Protein AF-A0A537KAE3-F1 (afdb_monomer)

Foldseek 3Di:
DLVVLQVQLVVVCVVPPPSNLVSSLVVVVVVLVPDDLVVLLVLLPPDPVQLVVLLVQLVVLVVVCVVVVDPDDDPVSVVVNVVSCCSNPSCVVCVVSCCVSSVDPQSHWDQQQQDDDPLLTDGHDPPDPDFDDQPAQAADEEEAADDQPVVRLVCQVPHQRSSLSVQSNVLRRNVVSNHPLVSYAAEYEYAHHRQLLFFQQVLVCVVNVGGRPHLVSVVSCVVSPHQYEYEPVRCVVVVHDCNRGDVDRYHYDPDDD

Secondary structure (DSSP, 8-state):
-HHHHHHHHHHHHHHSTT-HHHHHHHHHHHHHHTS-HHHHHHHHT--HHHHHHHHHHHHHHHHHHHHH--S---HHHHHHHHHHHIIIIIIHHHHHHHHHHHT-TTTS-B-SSS-S-GGG-B---SS------TTSPEEEEEEE--SS-TT-TTHHHH---HHHHHHHHHHHHHHHTT--GGGEEEEEEE-GGGGGGGB-HHHHHHHHSS--TTHHHHHHHHHHTPEEEEEHHHHHHHT--GGGB--SS-EEES---

Nearest PDB structures (foldseek):
  3mc3-assembly1_A  TM=6.529E-01  e=4.790E-03  Saccharolobus solfataricus
  3pnx-assembly2_E  TM=5.800E-01  e=2.693E-03  Syntrophomonas wolfei subsp. wolfei str. Goettingen G311
  4o46-assembly6_F  TM=3.827E-01  e=6.770E+00  Homo sapiens
  6gkf-assembly2_D  TM=3.447E-01  e=8.524E+00  Homo sapiens

Radius of gyration: 22.81 Å; Cα contacts (8 Å, |Δi|>4): 343; chains: 1; bounding box: 47×58×63 Å

pLDDT: mean 89.1, std 8.37, range [45.59, 98.44]

Sequence (257 aa):
MALRSYDLAMIKDKEKPGSFDQVFKQEYSTAYNQLSFRKKVAAAFFDTSAV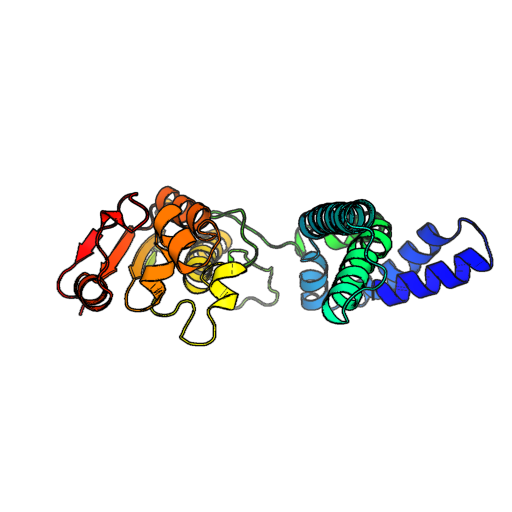TQSKKDYTEFTEKFKKDKPDSLTNEEAQSLLDKYIANSVYGKIQPLMSVYTSDPKYQMMFPAIKGYNWAGVAPVQNVTELADPNMKYKLLMELTGFAAKGQEKTAKNEINGGIGEVARKINLHVAAGVPQKNIDVVVIVHAGALFALLNNEKYKRKYGIDNPNTTMIKDLQKFGARIIVCGQAMTFLGLEMGDCLLINLRVISFMM

Mean predicted aligned error: 6.81 Å

Structure (mmCIF, N/CA/C/O backbone):
data_AF-A0A537KAE3-F1
#
_entry.id   AF-A0A537KAE3-F1
#
loop_
_atom_site.group_PDB
_atom_site.id
_atom_site.type_symbol
_atom_site.label_atom_id
_atom_site.label_alt_id
_atom_site.label_comp_id
_atom_site.label_asym_id
_atom_site.label_entity_id
_atom_site.label_seq_id
_atom_site.pdbx_PDB_ins_code
_atom_site.Cartn_x
_atom_site.Cartn_y
_atom_site.Cartn_z
_atom_site.occupancy
_atom_site.B_iso_or_equiv
_atom_site.auth_seq_id
_atom_site.auth_comp_id
_atom_site.auth_asym_id
_atom_site.auth_atom_id
_atom_site.pdbx_PDB_model_num
ATOM 1 N N . MET A 1 1 ? 18.609 -3.423 -11.410 1.00 85.75 1 MET A N 1
ATOM 2 C CA . MET A 1 1 ? 18.199 -3.805 -12.779 1.00 85.75 1 MET A CA 1
ATOM 3 C C . MET A 1 1 ? 17.800 -2.582 -13.574 1.00 85.75 1 MET A C 1
ATOM 5 O O . MET A 1 1 ? 18.575 -2.211 -14.430 1.00 85.75 1 MET A O 1
ATOM 9 N N . ALA A 1 2 ? 16.680 -1.933 -13.237 1.00 87.88 2 ALA A N 1
ATOM 10 C CA . ALA A 1 2 ? 16.175 -0.749 -13.935 1.00 87.88 2 ALA A CA 1
ATOM 11 C C . ALA A 1 2 ? 17.253 0.323 -14.184 1.00 87.88 2 ALA A C 1
ATOM 13 O O . ALA A 1 2 ? 17.479 0.692 -15.328 1.00 87.88 2 ALA A O 1
ATOM 14 N N . LEU A 1 3 ? 17.985 0.734 -13.140 1.00 89.25 3 LEU A N 1
ATOM 15 C CA . LEU A 1 3 ? 19.068 1.719 -13.267 1.00 89.25 3 LEU A CA 1
ATOM 16 C C . LEU A 1 3 ? 20.226 1.229 -14.150 1.00 89.25 3 LEU A C 1
ATOM 18 O O . LEU A 1 3 ? 20.654 1.942 -15.039 1.00 89.25 3 LEU A O 1
ATOM 22 N N . ARG A 1 4 ? 20.655 -0.031 -14.010 1.00 93.00 4 ARG A N 1
ATOM 23 C CA . ARG A 1 4 ? 21.691 -0.606 -14.885 1.00 93.00 4 ARG A CA 1
ATOM 24 C C . ARG A 1 4 ? 21.252 -0.627 -16.355 1.00 93.00 4 ARG A C 1
ATOM 26 O O . ARG A 1 4 ? 22.041 -0.288 -17.227 1.00 93.00 4 ARG A O 1
ATOM 33 N N . SER A 1 5 ? 20.012 -1.030 -16.633 1.00 94.38 5 SER A N 1
ATOM 34 C CA . SER A 1 5 ? 19.452 -1.017 -17.990 1.00 94.38 5 SER A CA 1
ATOM 35 C C . SER A 1 5 ? 19.340 0.411 -18.531 1.00 94.38 5 SER A C 1
ATOM 37 O O . SER A 1 5 ? 19.595 0.632 -19.710 1.00 94.38 5 SER A O 1
ATOM 39 N N . TYR A 1 6 ? 19.010 1.382 -17.671 1.00 94.50 6 TYR A N 1
ATOM 40 C CA . TYR A 1 6 ? 19.017 2.807 -18.003 1.00 94.50 6 TYR A CA 1
ATOM 41 C C . TYR A 1 6 ? 20.421 3.289 -18.373 1.00 94.50 6 TYR A C 1
ATOM 43 O O . TYR A 1 6 ? 20.586 3.885 -19.432 1.00 94.50 6 TYR A O 1
ATOM 51 N N . ASP A 1 7 ? 21.433 2.986 -17.560 1.00 94.12 7 ASP A N 1
ATOM 52 C CA . ASP A 1 7 ? 22.816 3.415 -17.791 1.00 94.12 7 ASP A CA 1
ATOM 53 C C . ASP A 1 7 ? 23.366 2.856 -19.106 1.00 94.12 7 ASP A C 1
ATOM 55 O O . ASP A 1 7 ? 23.924 3.598 -19.916 1.00 94.12 7 ASP A O 1
ATOM 59 N N . LEU A 1 8 ? 23.146 1.563 -19.366 1.00 96.44 8 LEU A N 1
ATOM 60 C CA . LEU A 1 8 ? 23.543 0.922 -20.623 1.00 96.44 8 LEU A CA 1
ATOM 61 C C . LEU A 1 8 ? 22.831 1.549 -21.828 1.00 96.44 8 LEU A C 1
ATOM 63 O O . LEU A 1 8 ? 23.470 1.830 -22.843 1.00 96.44 8 LEU A O 1
ATOM 67 N N . ALA A 1 9 ? 21.532 1.829 -21.702 1.00 96.81 9 ALA A N 1
ATOM 68 C CA . ALA A 1 9 ? 20.770 2.511 -22.739 1.00 96.81 9 ALA A CA 1
ATOM 69 C C . ALA A 1 9 ? 21.257 3.949 -22.967 1.00 96.81 9 ALA A C 1
ATOM 71 O O . ALA A 1 9 ? 21.365 4.365 -24.114 1.00 96.81 9 ALA A O 1
ATOM 72 N N . MET A 1 10 ? 21.615 4.693 -21.915 1.00 95.81 10 MET A N 1
ATOM 73 C CA . MET A 1 10 ? 22.184 6.042 -22.030 1.00 95.81 10 MET A CA 1
ATOM 74 C C . MET A 1 10 ? 23.556 6.037 -22.710 1.00 95.81 10 MET A C 1
ATOM 76 O O . MET A 1 10 ? 23.834 6.921 -23.517 1.00 95.81 10 MET A O 1
ATOM 80 N N . ILE A 1 11 ? 24.419 5.065 -22.395 1.00 96.81 11 ILE A N 1
ATOM 81 C CA . ILE A 1 11 ? 25.724 4.912 -23.056 1.00 96.81 11 ILE A CA 1
ATOM 82 C C . ILE A 1 11 ? 25.518 4.649 -24.550 1.00 96.81 11 ILE A C 1
ATOM 84 O O . ILE A 1 11 ? 26.119 5.328 -25.380 1.00 96.81 11 ILE A O 1
ATOM 88 N N . LYS A 1 12 ? 24.621 3.721 -24.901 1.00 97.19 12 LYS A N 1
ATOM 89 C CA . LYS A 1 12 ? 24.336 3.397 -26.304 1.00 97.19 12 LYS A CA 1
ATOM 90 C C . LYS A 1 12 ? 23.640 4.513 -27.065 1.00 97.19 12 LYS A C 1
ATOM 92 O O . LYS A 1 12 ? 23.960 4.719 -28.229 1.00 97.19 12 LYS A O 1
ATOM 97 N N . ASP A 1 13 ? 22.776 5.283 -26.419 1.00 96.81 13 ASP A N 1
ATOM 98 C CA . ASP A 1 13 ? 22.119 6.428 -27.052 1.00 96.81 13 ASP A CA 1
ATOM 99 C C . ASP A 1 13 ? 23.113 7.540 -27.429 1.00 96.81 13 ASP A C 1
ATOM 101 O O . ASP A 1 13 ? 22.928 8.208 -28.443 1.00 96.81 13 ASP A O 1
ATOM 105 N N . LYS A 1 14 ? 24.223 7.689 -26.685 1.00 96.31 14 LYS A N 1
ATOM 106 C CA . LYS A 1 14 ? 25.327 8.595 -27.062 1.00 96.31 14 LYS A CA 1
ATOM 107 C C . LYS A 1 14 ? 26.085 8.123 -28.303 1.00 96.31 14 LYS A C 1
ATOM 109 O O . LYS A 1 14 ? 26.513 8.950 -29.099 1.00 96.31 14 LYS A O 1
ATOM 114 N N . GLU A 1 15 ? 26.271 6.812 -28.454 1.00 96.50 15 GLU A N 1
ATOM 115 C CA . GLU A 1 15 ? 26.939 6.215 -29.621 1.00 96.50 15 GLU A CA 1
ATOM 116 C C . GLU A 1 15 ? 26.022 6.200 -30.855 1.00 96.50 15 GLU A C 1
ATOM 118 O O . GLU A 1 15 ? 26.475 6.394 -31.982 1.00 96.50 15 GLU A O 1
ATOM 123 N N . LYS A 1 16 ? 24.724 5.964 -30.641 1.00 96.88 16 LYS A N 1
ATOM 124 C CA . LYS A 1 16 ? 23.691 5.879 -31.672 1.00 96.88 16 LYS A CA 1
ATOM 125 C C . LYS A 1 16 ? 22.422 6.597 -31.188 1.00 96.88 16 LYS A C 1
ATOM 127 O O . LYS A 1 16 ? 21.598 5.962 -30.518 1.00 96.88 16 LYS A O 1
ATOM 132 N N . PRO A 1 17 ? 22.239 7.881 -31.544 1.00 96.88 17 PRO A N 1
ATOM 133 C CA . PRO A 1 17 ? 21.082 8.665 -31.119 1.00 96.88 17 PRO A CA 1
ATOM 134 C C . PRO A 1 17 ? 19.746 8.006 -31.480 1.00 96.88 17 PRO A C 1
ATOM 136 O O . PRO A 1 17 ? 19.556 7.543 -32.606 1.00 96.88 17 PRO A O 1
ATOM 139 N N . GLY A 1 18 ? 18.819 7.964 -30.520 1.00 96.12 18 GLY A N 1
ATOM 140 C CA . GLY A 1 18 ? 17.490 7.361 -30.673 1.00 96.12 18 GLY A CA 1
ATOM 141 C C . GLY A 1 18 ? 17.438 5.860 -30.369 1.00 96.12 18 GLY A C 1
ATOM 142 O O . GLY A 1 18 ? 16.392 5.238 -30.552 1.00 96.12 18 GLY A O 1
ATOM 143 N N . SER A 1 19 ? 18.537 5.259 -29.904 1.00 97.19 19 SER A N 1
ATOM 144 C CA . SER A 1 19 ? 18.595 3.828 -29.571 1.00 97.19 19 SER A CA 1
ATOM 145 C C . SER A 1 19 ? 18.153 3.501 -28.142 1.00 97.19 19 SER A C 1
ATOM 147 O O . SER A 1 19 ? 17.936 2.324 -27.839 1.00 97.19 19 SER A O 1
ATOM 149 N N . PHE A 1 20 ? 17.971 4.512 -27.279 1.00 96.88 20 PHE A N 1
ATOM 150 C CA . PHE A 1 20 ? 17.673 4.328 -25.855 1.00 96.88 20 PHE A CA 1
ATOM 151 C C . PHE A 1 20 ? 16.546 3.319 -25.581 1.00 96.88 20 PHE A C 1
ATOM 153 O O . PHE A 1 20 ? 16.763 2.347 -24.862 1.00 96.88 20 PHE A O 1
ATOM 160 N N . ASP A 1 21 ? 15.351 3.519 -26.147 1.00 96.56 21 ASP A N 1
ATOM 161 C CA . ASP A 1 21 ? 14.170 2.701 -25.828 1.00 96.56 21 ASP A CA 1
ATOM 162 C C . ASP A 1 21 ? 14.367 1.228 -26.199 1.00 96.56 21 ASP A C 1
ATOM 164 O O . ASP A 1 21 ? 13.988 0.331 -25.441 1.00 96.56 21 ASP A O 1
ATOM 168 N N . GLN A 1 22 ? 14.966 0.977 -27.366 1.00 96.75 22 GLN A N 1
ATOM 169 C CA . GLN A 1 22 ? 15.246 -0.371 -27.853 1.00 96.75 22 GLN A CA 1
ATOM 170 C C . GLN A 1 22 ? 16.249 -1.075 -26.935 1.00 96.75 22 GLN A C 1
ATOM 172 O O . GLN A 1 22 ? 15.985 -2.190 -26.479 1.00 96.75 22 GLN A O 1
ATOM 177 N N . VAL A 1 23 ? 17.372 -0.413 -26.638 1.00 97.31 23 VAL A N 1
ATOM 178 C CA . VAL A 1 23 ? 18.431 -0.967 -25.784 1.00 97.31 23 VAL A CA 1
ATOM 179 C C . VAL A 1 23 ? 17.905 -1.189 -24.371 1.00 97.31 23 VAL A C 1
ATOM 181 O O . VAL A 1 23 ? 18.071 -2.273 -23.819 1.00 97.31 23 VAL A O 1
ATOM 184 N N . PHE A 1 24 ? 17.189 -0.214 -23.806 1.00 96.75 24 PHE A N 1
ATOM 185 C CA . PHE A 1 24 ? 16.605 -0.337 -22.476 1.00 96.75 24 PHE A CA 1
ATOM 186 C C . PHE A 1 24 ? 15.675 -1.548 -22.384 1.00 96.75 24 PHE A C 1
ATOM 188 O O . PHE A 1 24 ? 15.821 -2.361 -21.471 1.00 96.75 24 PHE A O 1
ATOM 195 N N . LYS A 1 25 ? 14.734 -1.697 -23.330 1.00 95.81 25 LYS A N 1
ATOM 196 C CA . LYS A 1 25 ? 13.794 -2.829 -23.343 1.00 95.81 25 LYS A CA 1
ATOM 197 C C . LYS A 1 25 ? 14.528 -4.163 -23.433 1.00 95.81 25 LYS A C 1
ATOM 199 O O . LYS A 1 25 ? 14.166 -5.084 -22.706 1.00 95.81 25 LYS A O 1
ATOM 204 N N . GLN A 1 26 ? 15.550 -4.266 -24.280 1.00 95.94 26 GLN A N 1
ATOM 205 C CA . GLN A 1 26 ? 16.345 -5.485 -24.436 1.00 95.94 26 GLN A CA 1
ATOM 206 C C . GLN A 1 26 ? 17.100 -5.848 -23.147 1.00 95.94 26 GLN A C 1
ATOM 208 O O . GLN A 1 26 ? 16.980 -6.974 -22.653 1.00 95.94 26 GLN A O 1
ATOM 213 N N . GLU A 1 27 ? 17.832 -4.892 -22.576 1.00 96.56 27 GLU A N 1
ATOM 214 C CA . GLU A 1 27 ? 18.614 -5.087 -21.350 1.00 96.56 27 GLU A CA 1
ATOM 215 C C . GLU A 1 27 ? 17.712 -5.401 -20.153 1.00 96.56 27 GLU A C 1
ATOM 217 O O . GLU A 1 27 ? 17.971 -6.328 -19.380 1.00 96.56 27 GLU A O 1
ATOM 222 N N . TYR A 1 28 ? 16.620 -4.647 -20.002 1.00 94.94 28 TYR A N 1
ATOM 223 C CA . TYR A 1 28 ? 15.666 -4.848 -18.917 1.00 94.94 28 TYR A CA 1
ATOM 224 C C . TYR A 1 28 ? 14.971 -6.203 -19.031 1.00 94.94 28 TYR A C 1
ATOM 226 O O . TYR A 1 28 ? 14.919 -6.930 -18.045 1.00 94.94 28 TYR A O 1
ATOM 234 N N . SER A 1 29 ? 14.493 -6.580 -20.222 1.00 94.88 29 SER A N 1
ATOM 235 C CA . SER A 1 29 ? 13.846 -7.878 -20.462 1.00 94.88 29 SER A CA 1
ATOM 236 C C . SER A 1 29 ? 14.764 -9.045 -20.115 1.00 94.88 29 SER A C 1
ATOM 238 O O . SER A 1 29 ? 14.380 -9.954 -19.377 1.00 94.88 29 SER A O 1
ATOM 240 N N . THR A 1 30 ? 16.014 -8.982 -20.582 1.00 95.50 30 THR A N 1
ATOM 241 C CA . THR A 1 30 ? 17.030 -10.009 -20.319 1.00 95.50 30 THR A CA 1
ATOM 242 C C . THR A 1 30 ? 17.238 -10.192 -18.819 1.00 95.50 30 THR A C 1
ATOM 244 O O . THR A 1 30 ? 17.159 -11.308 -18.304 1.00 95.50 30 THR A O 1
ATOM 247 N N . ALA A 1 31 ? 17.427 -9.091 -18.091 1.00 94.69 31 ALA A N 1
ATOM 248 C CA . ALA A 1 31 ? 17.620 -9.132 -16.649 1.00 94.69 31 ALA A CA 1
ATOM 249 C C . ALA A 1 31 ? 16.341 -9.529 -15.883 1.00 94.69 31 ALA A C 1
ATOM 251 O O . ALA A 1 31 ? 16.423 -10.249 -14.886 1.00 94.69 31 ALA A O 1
ATOM 252 N N . TYR A 1 32 ? 15.161 -9.095 -16.337 1.00 94.19 32 TYR A N 1
ATOM 253 C CA . TYR A 1 32 ? 13.864 -9.419 -15.734 1.00 94.19 32 TYR A CA 1
ATOM 254 C C . TYR A 1 32 ? 13.560 -10.915 -15.835 1.00 94.19 32 TYR A C 1
ATOM 256 O O . TYR A 1 32 ? 13.105 -11.532 -14.871 1.00 94.19 32 TYR A O 1
ATOM 264 N N . ASN A 1 33 ? 13.864 -11.535 -16.974 1.00 94.31 33 ASN A N 1
ATOM 265 C CA . ASN A 1 33 ? 13.6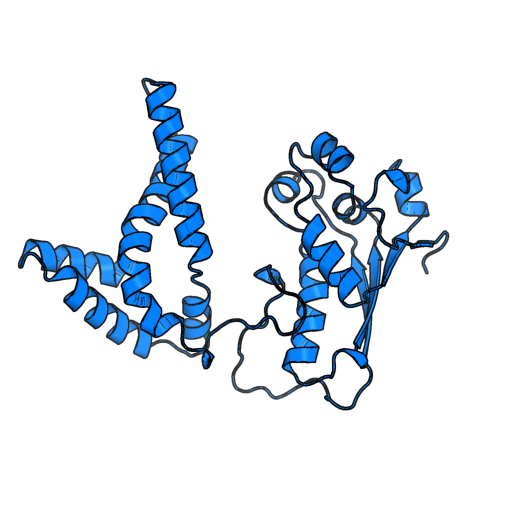03 -12.956 -17.196 1.00 94.31 33 ASN A CA 1
ATOM 266 C C . ASN A 1 33 ? 14.450 -13.876 -16.309 1.00 94.31 33 ASN A C 1
ATOM 268 O O . ASN A 1 33 ? 14.001 -14.970 -15.978 1.00 94.31 33 ASN A O 1
ATOM 272 N N . GLN A 1 34 ? 15.608 -13.404 -15.845 1.00 95.81 34 GLN A N 1
ATOM 273 C CA . GLN A 1 34 ? 16.470 -14.115 -14.895 1.00 95.81 34 GLN A CA 1
ATOM 274 C C . GLN A 1 34 ? 16.014 -13.978 -13.430 1.00 95.81 34 GLN A C 1
ATOM 276 O O . GLN A 1 34 ? 16.597 -14.587 -12.530 1.00 95.81 34 GLN A O 1
ATOM 281 N N . LEU A 1 35 ? 14.989 -13.167 -13.147 1.00 94.56 35 LEU A N 1
ATOM 282 C CA . LEU A 1 35 ? 14.488 -12.996 -11.788 1.00 94.56 35 LEU A CA 1
ATOM 283 C C . LEU A 1 35 ? 13.733 -14.228 -11.298 1.00 94.56 35 LEU A C 1
ATOM 285 O O . LEU A 1 35 ? 12.872 -14.779 -11.985 1.00 94.56 35 LEU A O 1
ATOM 289 N N . SER A 1 36 ? 13.965 -14.567 -10.029 1.00 95.25 36 SER A N 1
ATOM 290 C CA . SER A 1 36 ? 13.074 -15.461 -9.295 1.00 95.25 36 SER A CA 1
ATOM 291 C C . SER A 1 36 ? 11.673 -14.856 -9.176 1.00 95.25 36 SER A C 1
ATOM 293 O O . SER A 1 36 ? 11.500 -13.636 -9.224 1.00 95.25 36 SER A O 1
ATOM 295 N N . PHE A 1 37 ? 10.668 -15.701 -8.942 1.00 94.62 37 PHE A N 1
ATOM 296 C CA . PHE A 1 37 ? 9.281 -15.266 -8.769 1.00 94.62 37 PHE A CA 1
ATOM 297 C C . PHE A 1 37 ? 9.136 -14.135 -7.744 1.00 94.62 37 PHE A C 1
ATOM 299 O O . PHE A 1 37 ? 8.566 -13.095 -8.057 1.00 94.62 37 PHE A O 1
ATOM 306 N N . ARG A 1 38 ? 9.735 -14.279 -6.552 1.00 92.56 38 ARG A N 1
ATOM 307 C CA . ARG A 1 38 ? 9.692 -13.247 -5.502 1.00 92.56 38 ARG A CA 1
ATOM 308 C C . ARG A 1 38 ? 10.289 -11.916 -5.966 1.00 92.56 38 ARG A C 1
ATOM 310 O O . ARG A 1 38 ? 9.779 -10.861 -5.604 1.00 92.56 38 ARG A O 1
ATOM 317 N N . LYS A 1 39 ? 11.357 -11.951 -6.769 1.00 92.69 39 LYS A N 1
ATOM 318 C CA . LYS A 1 39 ? 11.959 -10.733 -7.328 1.00 92.69 39 LYS A CA 1
ATOM 319 C C . LYS A 1 39 ? 11.078 -10.109 -8.417 1.00 92.69 39 LYS A C 1
ATOM 321 O O . LYS A 1 39 ? 11.039 -8.888 -8.501 1.00 92.69 39 LYS A O 1
ATOM 326 N N . LYS A 1 40 ? 10.343 -10.911 -9.198 1.00 93.31 40 LYS A N 1
ATOM 327 C CA . LYS A 1 40 ? 9.333 -10.412 -10.151 1.00 93.31 40 LYS A CA 1
ATOM 328 C C . LYS A 1 40 ? 8.148 -9.758 -9.439 1.00 93.31 40 LYS A C 1
ATOM 330 O O . LYS A 1 40 ? 7.765 -8.661 -9.822 1.00 93.31 40 LYS A O 1
ATOM 335 N N . VAL A 1 41 ? 7.655 -10.358 -8.350 1.00 92.06 41 VAL A N 1
ATOM 336 C CA . VAL A 1 41 ? 6.637 -9.746 -7.471 1.00 92.06 41 VAL A CA 1
ATOM 337 C C . VAL A 1 41 ? 7.133 -8.413 -6.901 1.00 92.06 41 VAL A C 1
ATOM 339 O O . VAL A 1 41 ? 6.439 -7.409 -6.988 1.00 92.06 41 VAL A O 1
ATOM 342 N N . ALA A 1 42 ? 8.368 -8.357 -6.391 1.00 88.81 42 ALA A N 1
ATOM 343 C CA . ALA A 1 42 ? 8.939 -7.104 -5.890 1.00 88.81 42 ALA A CA 1
ATOM 344 C C . ALA A 1 42 ? 9.082 -6.030 -6.988 1.00 88.81 42 ALA A C 1
ATOM 346 O O . ALA A 1 42 ? 8.857 -4.854 -6.725 1.00 88.81 42 ALA A O 1
ATOM 347 N N . ALA A 1 43 ? 9.428 -6.418 -8.220 1.00 88.00 43 ALA A N 1
ATOM 348 C CA . ALA A 1 43 ? 9.477 -5.495 -9.355 1.00 88.00 43 ALA A CA 1
ATOM 349 C C . ALA A 1 43 ? 8.080 -4.987 -9.762 1.00 88.00 43 ALA A C 1
ATOM 351 O O . ALA A 1 43 ? 7.945 -3.844 -10.189 1.00 88.00 43 ALA A O 1
ATOM 352 N N . ALA A 1 44 ? 7.045 -5.814 -9.596 1.00 88.00 44 ALA A N 1
ATOM 353 C CA . ALA A 1 44 ? 5.652 -5.469 -9.868 1.00 88.00 44 ALA A CA 1
ATOM 354 C C . ALA A 1 44 ? 5.057 -4.465 -8.860 1.00 88.00 44 ALA A C 1
ATOM 356 O O . ALA A 1 44 ? 4.065 -3.816 -9.175 1.00 88.00 44 ALA A O 1
ATOM 357 N N . PHE A 1 45 ? 5.681 -4.275 -7.689 1.00 79.31 45 PHE A N 1
ATOM 358 C CA . PHE A 1 45 ? 5.274 -3.246 -6.716 1.00 79.31 45 PHE A CA 1
ATOM 359 C C . PHE A 1 45 ? 5.588 -1.818 -7.176 1.00 79.31 45 PHE A C 1
ATOM 361 O O . PHE A 1 45 ? 5.199 -0.860 -6.509 1.00 79.31 45 PHE A O 1
ATOM 368 N N . PHE A 1 46 ? 6.314 -1.655 -8.284 1.00 71.00 46 PHE A N 1
ATOM 369 C CA . PHE A 1 46 ? 6.592 -0.348 -8.854 1.00 71.00 46 PHE A CA 1
ATOM 370 C C . PHE A 1 46 ? 5.308 0.264 -9.436 1.00 71.00 46 PHE A C 1
ATOM 372 O O . PHE A 1 46 ? 4.939 0.008 -10.582 1.00 71.00 46 PHE A O 1
ATOM 379 N N . ASP A 1 47 ? 4.613 1.048 -8.614 1.00 65.44 47 ASP A N 1
ATOM 380 C CA . ASP A 1 47 ? 3.326 1.651 -8.948 1.00 65.44 47 ASP A CA 1
ATOM 381 C C . ASP A 1 47 ? 3.491 2.939 -9.776 1.00 65.44 47 ASP A C 1
ATOM 383 O O . ASP A 1 47 ? 4.247 3.855 -9.439 1.00 65.44 47 ASP A O 1
ATOM 387 N N . THR A 1 48 ? 2.710 3.036 -10.849 1.00 64.31 48 THR A N 1
ATOM 388 C CA . THR A 1 48 ? 2.437 4.264 -11.611 1.00 64.31 48 THR A CA 1
ATOM 389 C C . THR A 1 48 ? 2.054 5.470 -10.752 1.00 64.31 48 THR A C 1
ATOM 391 O O . THR A 1 48 ? 2.394 6.604 -11.109 1.00 64.31 48 THR A O 1
ATOM 394 N N . SER A 1 49 ? 1.370 5.262 -9.623 1.00 67.81 49 SER A N 1
ATOM 395 C CA . SER A 1 49 ? 0.978 6.339 -8.710 1.00 67.81 49 SER A CA 1
ATOM 396 C C . SER A 1 49 ? 2.198 7.019 -8.079 1.00 67.81 49 SER A C 1
ATOM 398 O O . SER A 1 49 ? 2.235 8.245 -8.005 1.00 67.81 49 SER A O 1
ATOM 400 N N . ALA A 1 50 ? 3.246 6.258 -7.742 1.00 68.25 50 ALA A N 1
ATOM 401 C CA . ALA A 1 50 ? 4.482 6.791 -7.175 1.00 68.25 50 ALA A CA 1
ATOM 402 C C . ALA A 1 50 ? 5.233 7.666 -8.186 1.00 68.25 50 ALA A C 1
ATOM 404 O O . ALA A 1 50 ? 5.743 8.725 -7.825 1.00 68.25 50 ALA A O 1
ATOM 405 N N . VAL A 1 51 ? 5.253 7.275 -9.465 1.00 72.62 51 VAL A N 1
ATOM 406 C CA . VAL A 1 51 ? 5.847 8.089 -10.542 1.00 72.62 51 VAL A CA 1
ATOM 407 C C . VAL A 1 51 ? 5.030 9.361 -10.780 1.00 72.62 51 VAL A C 1
ATOM 409 O O . VAL A 1 51 ? 5.596 10.445 -10.913 1.00 72.62 51 VAL A O 1
ATOM 412 N N . THR A 1 52 ? 3.699 9.251 -10.771 1.00 77.88 52 THR A N 1
ATOM 413 C CA . THR A 1 52 ? 2.792 10.400 -10.933 1.00 77.88 52 THR A CA 1
ATOM 414 C C . THR A 1 52 ? 2.954 11.404 -9.791 1.00 77.88 52 THR A C 1
ATOM 416 O O . THR A 1 52 ? 3.091 12.603 -10.038 1.00 77.88 52 THR A O 1
ATOM 419 N N . GLN A 1 53 ? 3.006 10.919 -8.548 1.00 78.69 53 GLN A N 1
ATOM 420 C CA . GLN A 1 53 ? 3.240 11.749 -7.371 1.00 78.69 53 GLN A CA 1
ATOM 421 C C . GLN A 1 53 ? 4.6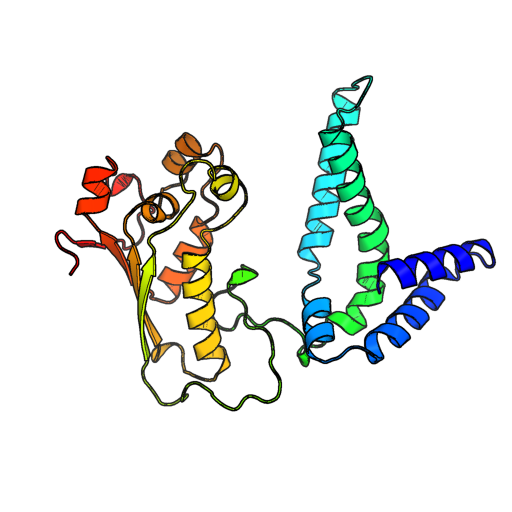40 12.367 -7.399 1.00 78.69 53 GLN A C 1
ATOM 423 O O . GLN A 1 53 ? 4.770 13.565 -7.194 1.00 78.69 53 GLN A O 1
ATOM 428 N N . SER A 1 54 ? 5.671 11.602 -7.766 1.00 79.56 54 SER A N 1
ATOM 429 C CA . SER A 1 54 ? 7.043 12.117 -7.880 1.00 79.56 54 SER A CA 1
ATOM 430 C C . SER A 1 54 ? 7.165 13.237 -8.911 1.00 79.56 54 SER A C 1
ATOM 432 O O . SER A 1 54 ? 7.897 14.202 -8.697 1.00 79.56 54 SER A O 1
ATOM 434 N N . LYS A 1 55 ? 6.431 13.141 -10.026 1.00 83.12 55 LYS A N 1
ATOM 435 C CA . LYS A 1 55 ? 6.359 14.210 -11.027 1.00 83.12 55 LYS A CA 1
ATOM 436 C C . LYS A 1 55 ? 5.730 15.474 -10.443 1.00 83.12 55 LYS A C 1
ATOM 438 O O . LYS A 1 55 ? 6.285 16.555 -10.621 1.00 83.12 55 LYS A O 1
ATOM 443 N N . LYS A 1 56 ? 4.615 15.334 -9.721 1.00 86.88 56 LYS A N 1
ATOM 444 C CA . LYS A 1 56 ? 3.963 16.447 -9.019 1.00 86.88 56 LYS A CA 1
ATOM 445 C C . LYS A 1 56 ? 4.900 17.078 -7.983 1.00 86.88 56 LYS A C 1
ATOM 447 O O . LYS A 1 56 ? 5.119 18.283 -8.033 1.00 86.88 56 LYS A O 1
ATOM 452 N N . ASP A 1 57 ? 5.512 16.267 -7.125 1.00 85.75 57 ASP A N 1
ATOM 453 C CA . ASP A 1 57 ? 6.430 16.717 -6.073 1.00 85.75 57 ASP A CA 1
ATOM 454 C C . ASP A 1 57 ? 7.655 17.432 -6.652 1.00 85.75 57 ASP A C 1
ATOM 456 O O . ASP A 1 57 ? 8.122 18.426 -6.095 1.00 85.75 57 ASP A O 1
ATOM 460 N N . TYR A 1 58 ? 8.189 16.938 -7.774 1.00 89.25 58 TYR A N 1
ATOM 461 C CA . TYR A 1 58 ? 9.283 17.591 -8.488 1.00 89.25 58 TYR A CA 1
ATOM 462 C C . TYR A 1 58 ? 8.852 18.952 -9.045 1.00 89.25 58 TYR A C 1
ATOM 464 O O . TYR A 1 58 ? 9.562 19.941 -8.850 1.00 89.25 58 TYR A O 1
ATOM 472 N N . THR A 1 59 ? 7.683 19.034 -9.690 1.00 88.88 59 THR A N 1
ATOM 473 C CA . THR A 1 59 ? 7.135 20.302 -10.191 1.00 88.88 59 THR A CA 1
ATOM 474 C C . THR A 1 59 ? 6.945 21.305 -9.055 1.00 88.88 59 THR A C 1
ATOM 476 O O . THR A 1 59 ? 7.544 22.376 -9.110 1.00 88.88 59 THR A O 1
ATOM 479 N N . GLU A 1 60 ? 6.225 20.938 -7.994 1.00 89.88 60 GLU A N 1
ATOM 480 C CA . GLU A 1 60 ? 5.970 21.814 -6.841 1.00 89.88 60 GLU A CA 1
ATOM 481 C C . GLU A 1 60 ? 7.269 22.286 -6.178 1.00 89.88 60 GLU A C 1
ATOM 483 O O . GLU A 1 60 ? 7.425 23.469 -5.864 1.00 89.88 60 GLU A O 1
ATOM 488 N N . PHE A 1 61 ? 8.239 21.381 -6.013 1.00 87.44 61 PHE A N 1
ATOM 489 C CA . PHE A 1 61 ? 9.547 21.735 -5.477 1.00 87.44 61 PHE A CA 1
ATOM 490 C C . PHE A 1 61 ? 10.249 22.754 -6.382 1.00 87.44 61 PHE A C 1
ATOM 492 O O . PHE A 1 61 ? 10.637 23.822 -5.920 1.00 87.44 61 PHE A O 1
ATOM 499 N N . THR A 1 62 ? 10.379 22.482 -7.682 1.00 86.44 62 THR A N 1
ATOM 500 C CA . THR A 1 62 ? 11.073 23.407 -8.597 1.00 86.44 62 THR A CA 1
ATOM 501 C C . THR A 1 62 ? 10.374 24.762 -8.730 1.00 86.44 62 THR A C 1
ATOM 503 O O . THR A 1 62 ? 11.052 25.782 -8.846 1.00 86.44 62 THR A O 1
ATOM 506 N N . GLU A 1 63 ? 9.042 24.811 -8.678 1.00 90.25 63 GLU A N 1
ATOM 507 C CA . GLU A 1 63 ? 8.270 26.059 -8.702 1.00 90.25 63 GLU A CA 1
ATOM 508 C C . GLU A 1 63 ? 8.490 26.898 -7.444 1.00 90.25 63 GLU A C 1
ATOM 510 O O . GLU A 1 63 ? 8.709 28.107 -7.557 1.00 90.25 63 GLU A O 1
ATOM 515 N N . LYS A 1 64 ? 8.519 26.266 -6.263 1.00 86.94 64 LYS A N 1
ATOM 516 C CA . LYS A 1 64 ? 8.854 26.939 -5.001 1.00 86.94 64 LYS A CA 1
ATOM 517 C C . LYS A 1 64 ? 10.208 27.646 -5.101 1.00 86.94 64 LYS A C 1
ATOM 519 O O . LYS A 1 64 ? 10.293 28.842 -4.848 1.00 86.94 64 LYS A O 1
ATOM 524 N N . PHE A 1 65 ? 11.250 26.945 -5.543 1.00 83.38 65 PHE A N 1
ATOM 525 C CA . PHE A 1 65 ? 12.599 27.519 -5.629 1.00 83.38 65 PHE A CA 1
ATOM 526 C C . PHE A 1 65 ? 12.741 28.578 -6.731 1.00 83.38 65 PHE A C 1
ATOM 528 O O . PHE A 1 65 ? 13.467 29.553 -6.555 1.00 83.38 65 PHE A O 1
ATOM 535 N N . LYS A 1 66 ? 11.997 28.458 -7.840 1.00 84.50 66 LYS A N 1
ATOM 536 C CA . LYS A 1 66 ? 11.911 29.530 -8.849 1.00 84.50 66 LYS A CA 1
ATOM 537 C C . LYS A 1 66 ? 11.257 30.798 -8.297 1.00 84.50 66 LYS A C 1
ATOM 539 O O . LYS A 1 66 ? 11.654 31.897 -8.683 1.00 84.50 66 LYS A O 1
ATOM 544 N N . LYS A 1 67 ? 10.248 30.648 -7.435 1.00 87.06 67 LYS A N 1
ATOM 545 C CA . LYS A 1 67 ? 9.524 31.760 -6.809 1.00 87.06 67 LYS A CA 1
ATOM 546 C C . LYS A 1 67 ? 10.349 32.430 -5.714 1.00 87.06 67 LYS A C 1
ATOM 548 O O . LYS A 1 67 ? 10.479 33.651 -5.725 1.00 87.06 67 LYS A O 1
ATOM 553 N N . ASP A 1 68 ? 10.897 31.632 -4.805 1.00 86.38 68 ASP A N 1
ATOM 554 C CA . ASP A 1 68 ? 11.603 32.114 -3.616 1.00 86.38 68 ASP A CA 1
ATOM 555 C C . ASP A 1 68 ? 13.011 32.636 -3.957 1.00 86.38 68 ASP A C 1
ATOM 557 O O . ASP A 1 68 ? 13.573 33.411 -3.190 1.00 86.38 68 ASP A O 1
ATOM 561 N N . LYS A 1 69 ? 13.559 32.240 -5.121 1.00 80.00 69 LYS A N 1
ATOM 562 C CA . LYS A 1 69 ? 14.890 32.617 -5.632 1.00 80.00 69 LYS A CA 1
ATOM 563 C C . LYS A 1 69 ? 16.001 32.564 -4.570 1.00 80.00 69 LYS A C 1
ATOM 565 O O . LYS A 1 69 ? 16.724 33.546 -4.411 1.00 80.00 69 LYS A O 1
ATOM 570 N N . PRO A 1 70 ? 16.155 31.464 -3.820 1.00 79.19 70 PRO A N 1
ATOM 571 C CA . PRO A 1 70 ? 17.238 31.390 -2.857 1.00 79.19 70 PRO A CA 1
ATOM 572 C C . PRO A 1 70 ? 18.578 31.228 -3.582 1.00 79.19 70 PRO A C 1
ATOM 574 O O . PRO A 1 70 ? 18.682 30.498 -4.569 1.00 79.19 70 PRO A O 1
ATOM 577 N N . ASP A 1 71 ? 19.616 31.866 -3.046 1.00 81.50 71 ASP A N 1
ATOM 578 C CA . ASP A 1 71 ? 20.977 31.800 -3.593 1.00 81.50 71 ASP A CA 1
ATOM 579 C C . ASP A 1 71 ? 21.670 30.449 -3.325 1.00 81.50 71 ASP A C 1
ATOM 581 O O . ASP A 1 71 ? 22.737 30.168 -3.868 1.00 81.50 71 ASP A O 1
ATOM 585 N N . SER A 1 72 ? 21.086 29.594 -2.476 1.00 84.75 72 SER A N 1
ATOM 586 C CA . SER A 1 72 ? 21.609 28.258 -2.172 1.00 84.75 72 SER A CA 1
ATOM 587 C C . SER A 1 72 ? 20.517 27.298 -1.688 1.00 84.75 72 SER A C 1
ATOM 589 O O . SER A 1 72 ? 19.449 27.719 -1.245 1.00 84.75 72 SER A O 1
ATOM 591 N N . LEU A 1 73 ? 20.802 25.995 -1.784 1.00 87.50 73 LEU A N 1
ATOM 592 C CA . LEU A 1 73 ? 20.014 24.926 -1.168 1.00 87.50 73 LEU A CA 1
ATOM 593 C C . LEU A 1 73 ? 20.736 24.428 0.081 1.00 87.50 73 LEU A C 1
ATOM 595 O O . LEU A 1 73 ? 21.959 24.269 0.070 1.00 87.50 73 LEU A O 1
ATOM 599 N N . THR A 1 74 ? 19.985 24.101 1.129 1.00 90.38 74 THR A N 1
ATOM 600 C CA . THR A 1 74 ? 20.516 23.280 2.224 1.00 90.38 74 THR A CA 1
ATOM 601 C C . THR A 1 74 ? 20.835 21.865 1.728 1.00 90.38 74 THR A C 1
ATOM 603 O O . THR A 1 74 ? 20.324 21.415 0.701 1.00 90.38 74 THR A O 1
ATOM 606 N N . ASN A 1 75 ? 21.646 21.115 2.481 1.00 88.69 75 ASN A N 1
ATOM 607 C CA . ASN A 1 75 ? 21.947 19.719 2.143 1.00 88.69 75 ASN A CA 1
ATOM 608 C C . ASN A 1 75 ? 20.680 18.850 2.058 1.00 88.69 75 ASN A C 1
ATOM 610 O O . ASN A 1 75 ? 20.558 18.029 1.151 1.00 88.69 75 ASN A O 1
ATOM 614 N N . GLU A 1 76 ? 19.721 19.055 2.966 1.00 88.06 76 GLU A N 1
ATOM 615 C CA . GLU A 1 76 ? 18.446 18.329 2.963 1.00 88.06 76 GLU A CA 1
ATOM 616 C C . GLU A 1 76 ? 17.612 18.657 1.717 1.00 88.06 76 GLU A C 1
ATOM 618 O O . GLU A 1 76 ? 17.036 17.764 1.091 1.00 88.06 76 GLU A O 1
ATOM 623 N N . GLU A 1 77 ? 17.581 19.927 1.309 1.00 88.00 77 GLU A N 1
ATOM 624 C CA . GLU A 1 77 ? 16.880 20.361 0.098 1.00 88.00 77 GLU A CA 1
ATOM 625 C C . GLU A 1 77 ? 17.558 19.850 -1.172 1.00 88.00 77 GLU A C 1
ATOM 627 O O . GLU A 1 77 ? 16.865 19.399 -2.083 1.00 88.00 77 GLU A O 1
ATOM 632 N N . ALA A 1 78 ? 18.890 19.862 -1.231 1.00 88.75 78 ALA A N 1
ATOM 633 C CA . ALA A 1 78 ? 19.649 19.326 -2.356 1.00 88.75 78 ALA A CA 1
ATOM 634 C C . ALA A 1 78 ? 19.431 17.814 -2.515 1.00 88.75 78 ALA A C 1
ATOM 636 O O . ALA A 1 78 ? 19.190 17.334 -3.625 1.00 88.75 78 ALA A O 1
ATOM 637 N N . GLN A 1 79 ? 19.444 17.066 -1.408 1.00 88.38 79 GLN A N 1
ATOM 638 C CA . GLN A 1 79 ? 19.145 15.636 -1.425 1.00 88.38 79 GLN A CA 1
ATOM 639 C C . GLN A 1 79 ? 17.698 15.378 -1.859 1.00 88.38 79 GLN A C 1
ATOM 641 O O . GLN A 1 79 ? 17.452 14.569 -2.752 1.00 88.38 79 GLN A O 1
ATOM 646 N N . SER A 1 80 ? 16.746 16.142 -1.316 1.00 85.81 80 SER A N 1
ATOM 647 C CA . SER A 1 80 ? 15.340 16.043 -1.709 1.00 85.81 80 SER A CA 1
ATOM 648 C C . SER A 1 80 ? 15.112 16.376 -3.189 1.00 85.81 80 SER A C 1
ATOM 650 O O . SER A 1 80 ? 14.292 15.733 -3.847 1.00 85.81 80 SER A O 1
ATOM 652 N N . LEU A 1 81 ? 15.835 17.361 -3.731 1.00 86.62 81 LEU A N 1
ATOM 653 C CA . LEU A 1 81 ? 15.805 17.700 -5.153 1.00 86.62 81 LEU A CA 1
ATOM 654 C C . LEU A 1 81 ? 16.329 16.546 -6.006 1.00 86.62 81 LEU A C 1
ATOM 656 O O . LEU A 1 81 ? 15.700 16.208 -7.008 1.00 86.62 81 LEU A O 1
ATOM 660 N N . LEU A 1 82 ? 17.458 15.947 -5.617 1.00 86.25 82 LEU A N 1
ATOM 661 C CA . LEU A 1 82 ? 18.058 14.830 -6.343 1.00 86.25 82 LEU A CA 1
ATOM 662 C C . LEU A 1 82 ? 17.108 13.629 -6.394 1.00 86.25 82 LEU A C 1
ATOM 664 O O . LEU A 1 82 ? 16.869 13.091 -7.476 1.00 86.25 82 LEU A O 1
ATOM 668 N N . ASP A 1 83 ? 16.511 13.261 -5.260 1.00 84.50 83 ASP A N 1
ATOM 669 C CA . ASP A 1 83 ? 15.562 12.146 -5.174 1.00 84.50 83 ASP A CA 1
ATOM 670 C C . ASP A 1 83 ? 14.348 12.376 -6.086 1.00 84.50 83 ASP A C 1
ATOM 672 O O . ASP A 1 83 ? 13.987 11.515 -6.897 1.00 84.50 83 ASP A O 1
ATOM 676 N N . LYS A 1 84 ? 13.756 13.578 -6.027 1.00 86.25 84 LYS A N 1
ATOM 677 C CA . LYS A 1 84 ? 12.625 13.968 -6.885 1.00 86.25 84 LYS A CA 1
ATOM 678 C C . LYS A 1 84 ? 13.012 14.022 -8.359 1.00 86.25 84 LYS A C 1
ATOM 680 O O . LYS A 1 84 ? 12.229 13.609 -9.212 1.00 86.25 84 LYS A O 1
ATOM 685 N N . TYR A 1 85 ? 14.212 14.507 -8.676 1.00 86.12 85 TYR A N 1
ATOM 686 C CA . TYR A 1 85 ? 14.712 14.558 -10.045 1.00 86.12 85 TYR A CA 1
ATOM 687 C C . TYR A 1 85 ? 14.887 13.158 -10.621 1.00 86.12 85 TYR A C 1
ATOM 689 O O . TYR A 1 85 ? 14.409 12.906 -11.725 1.00 86.12 85 TYR A O 1
ATOM 697 N N . ILE A 1 86 ? 15.527 12.240 -9.891 1.00 84.38 86 ILE A N 1
ATOM 698 C CA . ILE A 1 86 ? 15.680 10.843 -10.321 1.00 84.38 86 ILE A CA 1
ATOM 699 C C . ILE A 1 86 ? 14.298 10.227 -10.541 1.00 84.38 86 ILE A C 1
ATOM 701 O O . ILE A 1 86 ? 14.047 9.620 -11.585 1.00 84.38 86 ILE A O 1
ATOM 705 N N . ALA A 1 87 ? 13.373 10.432 -9.603 1.00 81.94 87 ALA A N 1
ATOM 706 C CA . ALA A 1 87 ? 12.043 9.859 -9.707 1.00 81.94 87 ALA A CA 1
ATOM 707 C C . ALA A 1 87 ? 11.217 10.423 -10.875 1.00 81.94 87 ALA A C 1
ATOM 709 O O . ALA A 1 87 ? 10.528 9.676 -11.567 1.00 81.94 87 ALA A O 1
ATOM 710 N N . ASN A 1 88 ? 11.328 11.717 -11.164 1.00 84.94 88 ASN A N 1
ATOM 711 C CA . ASN A 1 88 ? 10.648 12.326 -12.304 1.00 84.94 88 ASN A CA 1
ATOM 712 C C . ASN A 1 88 ? 11.321 11.991 -13.650 1.00 84.94 88 ASN A C 1
ATOM 714 O O . ASN A 1 88 ? 10.646 11.610 -14.602 1.00 84.94 88 ASN A O 1
ATOM 718 N N . SER A 1 89 ? 12.645 12.130 -13.748 1.00 83.44 89 SER A N 1
ATOM 719 C CA . SER A 1 89 ? 13.378 12.036 -15.020 1.00 83.44 89 SER A CA 1
ATOM 720 C C . SER A 1 89 ? 13.700 10.596 -15.414 1.00 83.44 89 SER A C 1
ATOM 722 O O . SER A 1 89 ? 13.368 10.168 -16.519 1.00 83.44 89 SER A O 1
ATOM 724 N N . VAL A 1 90 ? 14.307 9.827 -14.506 1.00 87.62 90 VAL A N 1
ATOM 725 C CA . VAL A 1 90 ? 14.727 8.450 -14.775 1.00 87.62 90 VAL A CA 1
ATOM 726 C C . VAL A 1 90 ? 13.497 7.563 -14.772 1.00 87.62 90 VAL A C 1
ATOM 728 O O . VAL A 1 90 ? 13.157 7.002 -15.814 1.00 87.62 90 VAL A O 1
ATOM 731 N N . TYR A 1 91 ? 12.782 7.478 -13.643 1.00 85.12 91 TYR A N 1
ATOM 732 C CA . TYR A 1 91 ? 11.620 6.593 -13.547 1.00 85.12 91 TYR A CA 1
ATOM 733 C C . TYR A 1 91 ? 10.475 7.012 -14.466 1.00 85.12 91 TYR A C 1
ATOM 735 O O . TYR A 1 91 ? 9.852 6.131 -15.051 1.00 85.12 91 TYR A O 1
ATOM 743 N N . GLY A 1 92 ? 10.248 8.310 -14.689 1.00 85.00 92 GLY A N 1
ATOM 744 C CA . GLY A 1 92 ? 9.276 8.771 -15.684 1.00 85.00 92 GLY A CA 1
ATOM 745 C C . GLY A 1 92 ? 9.586 8.287 -17.106 1.00 85.00 92 GLY A C 1
ATOM 746 O O . GLY A 1 92 ? 8.669 7.893 -17.824 1.00 85.00 92 GLY A O 1
ATOM 747 N N . LYS A 1 93 ? 10.867 8.239 -17.501 1.00 88.69 93 LYS A N 1
ATOM 748 C CA . LYS A 1 93 ? 11.285 7.734 -18.820 1.00 88.69 93 LYS A CA 1
ATOM 749 C C . LYS A 1 93 ? 11.144 6.217 -18.930 1.00 88.69 93 LYS A C 1
ATOM 751 O O . LYS A 1 93 ? 10.688 5.716 -19.954 1.00 88.69 93 LYS A O 1
ATOM 756 N N . ILE A 1 94 ? 11.542 5.475 -17.895 1.00 90.25 94 ILE A N 1
ATOM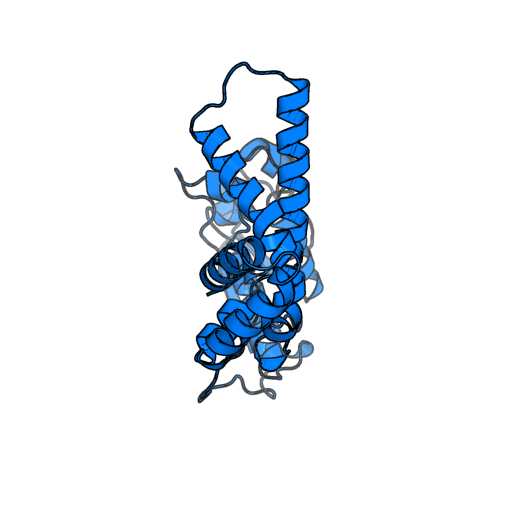 757 C CA . ILE A 1 94 ? 11.603 4.008 -17.980 1.00 90.25 94 ILE A CA 1
ATOM 758 C C . ILE A 1 94 ? 10.324 3.296 -17.557 1.00 90.25 94 ILE A C 1
ATOM 760 O O . ILE A 1 94 ? 10.118 2.161 -17.980 1.00 90.25 94 ILE A O 1
ATOM 764 N N . GLN A 1 95 ? 9.454 3.916 -16.755 1.00 87.88 95 GLN A N 1
ATOM 765 C CA . GLN A 1 95 ? 8.222 3.278 -16.280 1.00 87.88 95 GLN A CA 1
ATOM 766 C C . GLN A 1 95 ? 7.357 2.750 -17.437 1.00 87.88 95 GLN A C 1
ATOM 768 O O . GLN A 1 95 ? 7.008 1.567 -17.382 1.00 87.88 95 GLN A O 1
ATOM 773 N N . PRO A 1 96 ? 7.085 3.513 -18.517 1.00 88.81 96 PRO A N 1
ATOM 774 C CA . PRO A 1 96 ? 6.302 2.998 -19.639 1.00 88.81 96 PRO A CA 1
ATOM 775 C C . PRO A 1 96 ? 6.978 1.798 -20.311 1.00 88.81 96 PRO A C 1
ATOM 777 O O . PRO A 1 96 ? 6.309 0.840 -20.694 1.00 88.81 96 PRO A O 1
ATOM 780 N N . LEU A 1 97 ? 8.312 1.808 -20.392 1.00 91.31 97 LEU A N 1
ATOM 781 C CA . LEU A 1 97 ? 9.110 0.753 -21.022 1.00 91.31 97 LEU A CA 1
ATOM 782 C C . LEU A 1 97 ? 9.165 -0.530 -20.175 1.00 91.31 97 LEU A C 1
ATOM 784 O O . LEU A 1 97 ? 9.235 -1.626 -20.729 1.00 91.31 97 LEU A O 1
ATOM 788 N N . MET A 1 98 ? 9.124 -0.402 -18.845 1.00 89.12 98 MET A N 1
ATOM 789 C CA . MET A 1 98 ? 9.092 -1.529 -17.904 1.00 89.12 98 MET A CA 1
ATOM 790 C C . MET A 1 98 ? 7.680 -2.088 -17.697 1.00 89.12 98 MET A C 1
ATOM 792 O O . MET A 1 98 ? 7.546 -3.267 -17.373 1.00 89.12 98 MET A O 1
ATOM 796 N N . SER A 1 99 ? 6.642 -1.264 -17.891 1.00 85.19 99 SER A N 1
ATOM 797 C CA . SER A 1 99 ? 5.250 -1.585 -17.544 1.00 85.19 99 SER A CA 1
ATOM 798 C C . SER A 1 99 ? 4.751 -2.903 -18.141 1.00 85.19 99 SER A C 1
ATOM 800 O O . SER A 1 99 ? 4.028 -3.634 -17.472 1.00 85.19 99 SER A O 1
ATOM 802 N N . VAL A 1 100 ? 5.198 -3.263 -19.348 1.00 85.62 100 VAL A N 1
ATOM 803 C CA . VAL A 1 100 ? 4.839 -4.524 -20.023 1.00 85.62 100 VAL A CA 1
ATOM 804 C C . VAL A 1 100 ? 5.265 -5.756 -19.213 1.00 85.62 100 VAL A C 1
ATOM 806 O O . VAL A 1 100 ? 4.588 -6.777 -19.240 1.00 85.62 100 VAL A O 1
ATOM 809 N N . TYR A 1 101 ? 6.365 -5.661 -18.462 1.00 85.00 101 TYR A N 1
ATOM 810 C CA . TYR A 1 101 ? 6.881 -6.744 -17.621 1.00 85.00 101 TYR A CA 1
ATOM 811 C C . TYR A 1 101 ? 6.315 -6.695 -16.206 1.00 85.00 101 TYR A C 1
ATOM 813 O O . TYR A 1 101 ? 6.083 -7.728 -15.584 1.00 85.00 101 TYR A O 1
ATOM 821 N N . THR A 1 102 ? 6.126 -5.492 -15.665 1.00 85.44 102 THR A N 1
ATOM 822 C CA . THR A 1 102 ? 5.691 -5.331 -14.277 1.00 85.44 102 THR A CA 1
ATOM 823 C C . THR A 1 102 ? 4.184 -5.464 -14.122 1.00 85.44 102 THR A C 1
ATOM 825 O O . THR A 1 102 ? 3.756 -5.796 -13.028 1.00 85.44 102 THR A O 1
ATOM 828 N N . SER A 1 103 ? 3.385 -5.284 -15.179 1.00 87.69 103 SER A N 1
ATOM 829 C CA . SER A 1 103 ? 1.910 -5.318 -15.117 1.00 87.69 103 SER A CA 1
ATOM 830 C C . SER A 1 103 ? 1.293 -6.712 -15.277 1.00 87.69 103 SER A C 1
ATOM 832 O O . SER A 1 103 ? 0.071 -6.824 -15.330 1.00 87.69 103 SER A O 1
ATOM 834 N N . ASP A 1 104 ? 2.100 -7.774 -15.364 1.00 88.44 104 ASP A N 1
ATOM 835 C CA . ASP A 1 104 ? 1.585 -9.146 -15.415 1.00 88.44 104 ASP A CA 1
ATOM 836 C C . ASP A 1 104 ? 0.802 -9.463 -14.118 1.00 88.44 104 ASP A C 1
ATOM 838 O O . ASP A 1 104 ? 1.392 -9.438 -13.026 1.00 88.44 104 ASP A O 1
ATOM 842 N N . PRO A 1 105 ? -0.508 -9.789 -14.207 1.00 88.38 105 PRO A N 1
ATOM 843 C CA . PRO A 1 105 ? -1.357 -10.067 -13.048 1.00 88.38 105 PRO A CA 1
ATOM 844 C C . PRO A 1 105 ? -0.811 -11.151 -12.115 1.00 88.38 105 PRO A C 1
ATOM 846 O O . PRO A 1 105 ? -1.086 -11.125 -10.918 1.00 88.38 105 PRO A O 1
ATOM 849 N N . LYS A 1 106 ? 0.002 -12.083 -12.628 1.00 90.25 106 LYS A N 1
ATOM 850 C CA . LYS A 1 106 ? 0.635 -13.151 -11.840 1.00 90.25 106 LYS A CA 1
ATOM 851 C C . LYS A 1 106 ? 1.579 -12.628 -10.758 1.00 90.25 106 LYS A C 1
ATOM 853 O O . LYS A 1 106 ? 1.810 -13.315 -9.762 1.00 90.25 106 LYS A O 1
ATOM 858 N N . TYR A 1 107 ? 2.171 -11.458 -10.975 1.00 91.50 107 TYR A N 1
ATOM 859 C CA . TYR A 1 107 ? 3.141 -10.852 -10.063 1.00 91.50 107 TYR A CA 1
ATOM 860 C C . TYR A 1 107 ? 2.568 -9.650 -9.309 1.00 91.50 107 TYR A C 1
ATOM 862 O O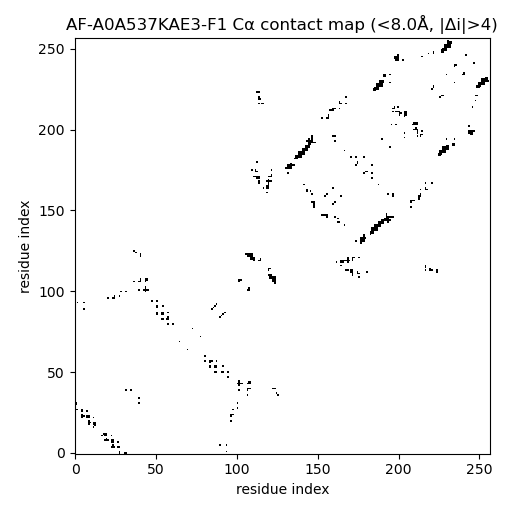 . TYR A 1 107 ? 3.200 -9.167 -8.370 1.00 91.50 107 TYR A O 1
ATOM 870 N N . GLN A 1 108 ? 1.383 -9.187 -9.703 1.00 89.25 108 GLN A N 1
ATOM 871 C CA . GLN A 1 108 ? 0.734 -8.013 -9.142 1.00 89.25 108 GLN A CA 1
ATOM 872 C C . GLN A 1 108 ? 0.143 -8.271 -7.758 1.00 89.25 108 GLN A C 1
ATOM 874 O O . GLN A 1 108 ? -0.353 -9.352 -7.440 1.00 89.25 108 GLN A O 1
ATOM 879 N N . MET A 1 109 ? 0.191 -7.232 -6.931 1.00 89.62 109 MET A N 1
ATOM 880 C CA . MET A 1 109 ? -0.470 -7.228 -5.635 1.00 89.62 109 MET A CA 1
ATOM 881 C C . MET A 1 109 ? -1.989 -7.154 -5.824 1.00 89.62 109 MET A C 1
ATOM 883 O O . MET A 1 109 ? -2.488 -6.428 -6.681 1.00 89.62 109 MET A O 1
ATOM 887 N N . MET A 1 110 ? -2.730 -7.890 -4.999 1.00 90.12 110 MET A N 1
ATOM 888 C CA . MET A 1 110 ? -4.189 -7.957 -5.069 1.00 90.12 110 MET A CA 1
ATOM 889 C C . MET A 1 110 ? -4.848 -7.263 -3.874 1.00 90.12 110 MET A C 1
ATOM 891 O O . MET A 1 110 ? -4.368 -7.350 -2.744 1.00 90.12 110 MET A O 1
ATOM 895 N N . PHE A 1 111 ? -6.000 -6.637 -4.126 1.00 92.94 111 PHE A N 1
ATOM 896 C CA . PHE A 1 111 ? -6.833 -5.952 -3.127 1.00 92.94 111 PHE A CA 1
ATOM 897 C C . PHE A 1 111 ? -8.297 -6.409 -3.242 1.00 92.94 111 PHE A C 1
ATOM 899 O O . PHE A 1 111 ? -9.151 -5.653 -3.717 1.00 92.94 111 PHE A O 1
ATOM 906 N N . PRO A 1 112 ? -8.599 -7.670 -2.890 1.00 94.31 112 PRO A N 1
ATOM 907 C CA . PRO A 1 112 ? -9.890 -8.286 -3.195 1.00 94.31 112 PRO A CA 1
ATOM 908 C C . PRO A 1 112 ? -11.074 -7.758 -2.363 1.00 94.31 112 PRO A C 1
ATOM 910 O O . PRO A 1 112 ? -12.221 -8.001 -2.736 1.00 94.31 112 PRO A O 1
ATOM 913 N N . ALA A 1 113 ? -10.838 -7.030 -1.265 1.00 94.50 113 ALA A N 1
ATOM 914 C CA . ALA A 1 113 ? -11.893 -6.421 -0.450 1.00 94.50 113 ALA A CA 1
ATOM 915 C C . ALA A 1 113 ? -11.603 -4.957 -0.081 1.00 94.50 113 ALA A C 1
ATOM 917 O O . ALA A 1 113 ? -12.349 -4.066 -0.487 1.00 94.50 113 ALA A O 1
ATOM 918 N N . ILE A 1 114 ? -10.517 -4.693 0.651 1.00 93.94 114 ILE A N 1
ATOM 919 C CA . ILE A 1 114 ? -10.115 -3.345 1.083 1.00 93.94 114 ILE A CA 1
ATOM 920 C C . ILE A 1 114 ? -9.068 -2.796 0.105 1.00 93.94 114 ILE A C 1
ATOM 922 O O . ILE A 1 114 ? -8.013 -3.410 -0.070 1.00 93.94 114 ILE A O 1
ATOM 926 N N . LYS A 1 115 ? -9.355 -1.663 -0.547 1.00 86.69 115 LYS A N 1
ATOM 927 C CA . LYS A 1 115 ? -8.526 -1.063 -1.613 1.00 86.69 115 LYS A CA 1
ATOM 928 C C . LYS A 1 115 ? -7.744 0.158 -1.118 1.00 86.69 115 LYS A C 1
ATOM 930 O O . LYS A 1 115 ? -8.004 0.669 -0.040 1.00 86.69 115 LYS A O 1
ATOM 935 N N . GLY A 1 116 ? -6.814 0.645 -1.944 1.00 70.44 116 GLY A N 1
ATOM 936 C CA . GLY A 1 116 ? -6.253 1.999 -1.821 1.00 70.44 116 GLY A CA 1
ATOM 937 C C . GLY A 1 116 ? -5.007 2.140 -0.949 1.00 70.44 116 GLY A C 1
ATOM 938 O O . GLY A 1 116 ? -4.544 3.259 -0.753 1.00 70.44 116 GLY A O 1
ATOM 939 N N . TYR A 1 117 ? -4.444 1.035 -0.448 1.00 73.38 117 TYR A N 1
ATOM 940 C CA . TYR A 1 117 ? -3.333 1.087 0.500 1.00 73.38 117 TYR A CA 1
ATOM 941 C C . TYR A 1 117 ? -2.342 -0.045 0.312 1.00 73.38 117 TYR A C 1
ATOM 943 O O . TYR A 1 117 ? -2.668 -1.183 0.621 1.00 73.38 117 TYR A O 1
ATOM 951 N N . ASN A 1 118 ? -1.106 0.267 -0.077 1.00 71.50 118 ASN A N 1
ATOM 952 C CA . ASN A 1 118 ? -0.073 -0.736 -0.367 1.00 71.50 118 ASN A CA 1
ATOM 953 C C . ASN A 1 118 ? 0.126 -1.767 0.760 1.00 71.50 118 ASN A C 1
ATOM 955 O O . ASN A 1 118 ? 0.356 -2.940 0.485 1.00 71.50 118 ASN A O 1
ATOM 959 N N . TRP A 1 119 ? -0.025 -1.370 2.028 1.00 74.56 119 TRP A N 1
ATOM 960 C CA . TRP A 1 119 ? 0.127 -2.289 3.162 1.00 74.56 119 TRP A CA 1
ATOM 961 C C . TRP A 1 119 ? -1.025 -3.295 3.328 1.00 74.56 119 TRP A C 1
ATOM 963 O O . TRP A 1 119 ? -0.842 -4.346 3.934 1.00 74.56 119 TRP A O 1
ATOM 973 N N . ALA A 1 120 ? -2.202 -3.006 2.767 1.00 88.38 120 ALA A N 1
ATOM 974 C CA . ALA A 1 120 ? -3.364 -3.892 2.814 1.00 88.38 120 ALA A CA 1
ATOM 975 C C . ALA A 1 120 ? -3.317 -5.004 1.753 1.00 88.38 120 ALA A C 1
ATOM 977 O O . ALA A 1 120 ? -4.192 -5.871 1.733 1.00 88.38 120 ALA A O 1
ATOM 978 N N . GLY A 1 121 ? -2.363 -4.961 0.824 1.00 89.69 121 GLY A N 1
ATOM 979 C CA . GLY A 1 121 ? -2.404 -5.820 -0.34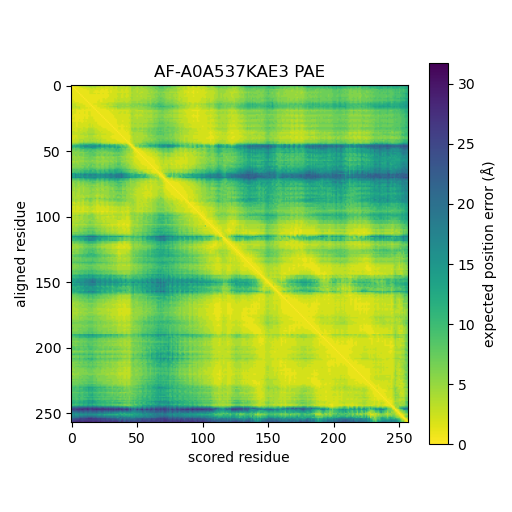7 1.00 89.69 121 GLY A CA 1
ATOM 980 C C . GLY A 1 121 ? -1.822 -7.207 -0.124 1.00 89.69 121 GLY A C 1
ATOM 981 O O . GLY A 1 121 ? -0.998 -7.457 0.760 1.00 89.69 121 GLY A O 1
ATOM 982 N N . VAL A 1 122 ? -2.272 -8.133 -0.963 1.00 92.31 122 VAL A N 1
ATOM 983 C CA . VAL A 1 122 ? -1.852 -9.531 -0.953 1.00 92.31 122 VAL A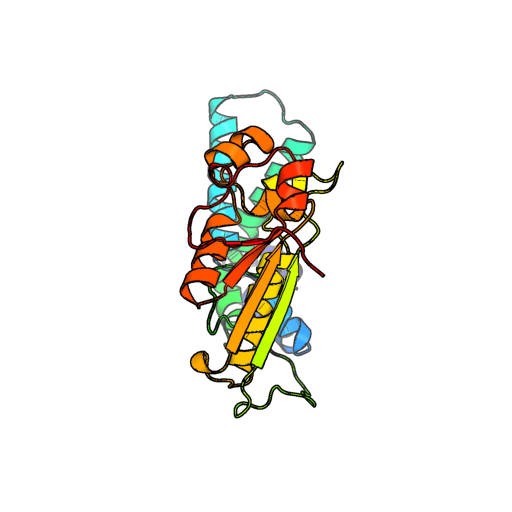 CA 1
ATOM 984 C C . VAL A 1 122 ? -0.856 -9.742 -2.077 1.00 92.31 122 VAL A C 1
ATOM 986 O O . VAL A 1 122 ? -1.189 -9.610 -3.253 1.00 92.31 122 VAL A O 1
ATOM 989 N N . ALA A 1 123 ? 0.379 -10.061 -1.706 1.00 91.88 123 ALA A N 1
ATOM 990 C CA . ALA A 1 123 ? 1.403 -10.446 -2.659 1.00 91.88 123 ALA A CA 1
ATOM 991 C C . ALA A 1 123 ? 1.190 -11.908 -3.095 1.00 91.88 123 ALA A C 1
ATOM 993 O O . ALA A 1 123 ? 0.954 -12.757 -2.230 1.00 91.88 123 ALA A O 1
ATOM 994 N N . PRO A 1 124 ? 1.323 -12.233 -4.390 1.00 92.25 124 PRO A N 1
ATOM 995 C CA . PRO A 1 124 ? 1.364 -13.615 -4.850 1.00 92.25 124 PRO A CA 1
ATOM 996 C C . PRO A 1 124 ? 2.520 -14.388 -4.198 1.00 92.25 124 PRO A C 1
ATOM 998 O O . PRO A 1 124 ? 3.625 -13.861 -4.042 1.00 92.25 124 PRO A O 1
ATOM 1001 N N . VAL A 1 125 ? 2.283 -15.655 -3.850 1.00 92.25 125 VAL A N 1
ATOM 1002 C CA . VAL A 1 125 ? 3.276 -16.560 -3.244 1.00 92.25 125 VAL A CA 1
ATOM 1003 C C . VAL A 1 125 ? 3.277 -17.892 -4.000 1.00 92.25 125 VAL A C 1
ATOM 1005 O O . VAL A 1 125 ? 2.236 -18.353 -4.457 1.00 92.25 125 VAL A O 1
ATOM 1008 N N . GLN A 1 126 ? 4.455 -18.501 -4.161 1.00 92.06 126 GLN A N 1
ATOM 1009 C CA . GLN A 1 126 ? 4.618 -19.838 -4.746 1.00 92.06 126 GLN A CA 1
ATOM 1010 C C . GLN A 1 126 ? 4.776 -20.903 -3.662 1.00 92.06 126 GLN A C 1
ATOM 1012 O O . GLN A 1 126 ? 5.211 -20.591 -2.558 1.00 92.06 126 GLN A O 1
ATOM 1017 N N . ASN A 1 127 ? 4.510 -22.163 -4.022 1.00 92.25 127 ASN A N 1
ATOM 1018 C CA . ASN A 1 127 ? 4.672 -23.328 -3.146 1.00 92.25 127 ASN A CA 1
ATOM 1019 C C . ASN A 1 127 ? 3.837 -23.208 -1.862 1.00 92.25 127 ASN A C 1
ATOM 1021 O O . ASN A 1 127 ? 4.323 -23.463 -0.764 1.00 92.25 127 ASN A O 1
ATOM 1025 N N . VAL A 1 128 ? 2.589 -22.759 -2.009 1.00 91.94 128 VAL A N 1
ATOM 1026 C CA . VAL A 1 128 ? 1.658 -22.603 -0.892 1.00 91.94 128 VAL A CA 1
ATOM 1027 C C . VAL A 1 128 ? 1.265 -23.983 -0.375 1.00 91.94 128 VAL A C 1
ATOM 1029 O O . VAL A 1 128 ? 0.717 -24.787 -1.125 1.00 91.94 128 VAL A O 1
ATOM 1032 N N . THR A 1 129 ? 1.549 -24.245 0.897 1.00 95.62 129 THR A N 1
ATOM 1033 C CA . THR A 1 129 ? 1.199 -25.500 1.579 1.00 95.62 129 THR A CA 1
ATOM 1034 C C . THR A 1 129 ? 0.012 -25.348 2.522 1.00 95.62 129 THR A C 1
ATOM 1036 O O . THR A 1 129 ? -0.561 -26.348 2.921 1.00 95.62 129 THR A O 1
ATOM 1039 N N . GLU A 1 130 ? -0.356 -24.112 2.866 1.00 93.88 130 GLU A N 1
ATOM 1040 C CA . GLU A 1 130 ? -1.412 -23.789 3.824 1.00 93.88 130 GLU A CA 1
ATOM 1041 C C . GLU A 1 130 ? -2.269 -22.641 3.291 1.00 93.88 130 GLU A C 1
ATOM 1043 O O . GLU A 1 130 ? -1.748 -21.610 2.854 1.00 93.88 130 GLU A O 1
ATOM 1048 N N . LEU A 1 131 ? -3.588 -22.819 3.334 1.00 93.94 131 LEU A N 1
ATOM 1049 C CA . LEU A 1 131 ? -4.582 -21.841 2.900 1.00 93.94 131 LEU A CA 1
ATOM 1050 C C . LEU A 1 131 ? -5.741 -21.803 3.893 1.00 93.94 131 LEU A C 1
ATOM 1052 O O . LEU A 1 131 ? -6.056 -22.800 4.537 1.00 93.94 131 LEU A O 1
ATOM 1056 N N . ALA A 1 132 ? -6.397 -20.647 3.993 1.00 95.25 132 ALA A N 1
ATOM 1057 C CA . ALA A 1 132 ? -7.665 -20.559 4.705 1.00 95.25 132 ALA A CA 1
ATOM 1058 C C . ALA A 1 132 ? -8.711 -21.443 4.003 1.00 95.25 132 ALA A C 1
ATOM 1060 O O . ALA A 1 132 ? -8.798 -21.438 2.775 1.00 95.25 132 ALA A O 1
ATOM 1061 N N . ASP A 1 133 ? -9.509 -22.179 4.776 1.00 97.00 133 ASP A N 1
ATOM 1062 C CA . ASP A 1 133 ? -10.612 -22.979 4.251 1.00 97.00 133 ASP A CA 1
ATOM 1063 C C . ASP A 1 133 ? -11.732 -22.039 3.766 1.00 97.00 133 ASP A C 1
ATOM 1065 O O . ASP A 1 133 ? -12.334 -21.327 4.579 1.00 97.00 133 ASP A O 1
ATOM 1069 N N . PRO A 1 134 ? -12.064 -22.029 2.462 1.00 97.44 134 PRO A N 1
ATOM 1070 C CA . PRO A 1 134 ? -13.088 -21.142 1.914 1.00 97.44 134 PRO A CA 1
ATOM 1071 C C . PRO A 1 134 ? -14.495 -21.398 2.483 1.00 97.44 134 PRO A C 1
ATOM 1073 O O . PRO A 1 134 ? -15.366 -20.530 2.381 1.00 97.44 134 PRO A O 1
ATOM 1076 N N . ASN A 1 135 ? -14.734 -22.559 3.101 1.00 97.50 135 ASN A N 1
ATOM 1077 C CA . ASN A 1 135 ? -16.033 -22.942 3.657 1.00 97.50 135 ASN A CA 1
ATOM 1078 C C . ASN A 1 135 ? -16.201 -22.562 5.135 1.00 97.50 135 ASN A C 1
ATOM 1080 O O . ASN A 1 135 ? -17.322 -22.595 5.653 1.00 97.50 135 ASN A O 1
ATOM 1084 N N . MET A 1 136 ? -15.122 -22.175 5.822 1.00 97.81 136 MET A N 1
ATOM 1085 C CA . MET A 1 136 ? -15.179 -21.770 7.225 1.00 97.81 136 MET A CA 1
ATOM 1086 C C . MET A 1 136 ? -15.758 -20.361 7.403 1.00 97.81 136 MET A C 1
ATOM 1088 O O . MET A 1 136 ? -15.652 -19.485 6.542 1.00 97.81 136 MET A O 1
ATOM 1092 N N . LYS A 1 137 ? -16.346 -20.133 8.582 1.00 98.06 137 LYS A N 1
ATOM 1093 C CA . LYS A 1 137 ? -16.643 -18.789 9.088 1.00 98.06 137 LYS A CA 1
ATOM 1094 C C . LYS A 1 137 ? -15.522 -18.340 10.014 1.00 98.06 137 LYS A C 1
ATOM 1096 O O . LYS A 1 137 ? -15.277 -18.970 11.040 1.00 98.06 137 LYS A O 1
ATOM 1101 N N . TYR A 1 138 ? -14.885 -17.232 9.669 1.00 98.31 138 TYR A N 1
ATOM 1102 C CA . TYR A 1 138 ? -13.776 -16.653 10.411 1.00 98.31 138 TYR A CA 1
ATOM 1103 C C . TYR A 1 138 ? -14.270 -15.520 11.301 1.00 98.31 138 TYR A C 1
ATOM 1105 O O . TYR A 1 138 ? -14.890 -14.574 10.825 1.00 98.31 138 TYR A O 1
ATOM 1113 N N . LYS A 1 139 ? -13.960 -15.603 12.596 1.00 98.06 139 LYS A N 1
ATOM 1114 C CA . LYS A 1 139 ? -14.177 -14.525 13.567 1.00 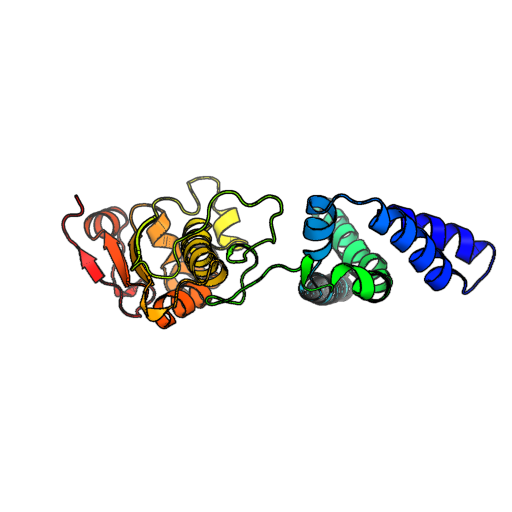98.06 139 LYS A CA 1
ATOM 1115 C C . LYS A 1 139 ? -12.821 -13.988 13.996 1.00 98.06 139 LYS A C 1
ATOM 1117 O O . LYS A 1 139 ? -12.129 -14.614 14.793 1.00 98.06 139 LYS A O 1
ATOM 1122 N N . LEU A 1 140 ? -12.430 -12.855 13.430 1.00 97.19 140 LEU A N 1
ATOM 1123 C CA . LEU A 1 140 ? -11.127 -12.242 13.642 1.00 97.19 140 LEU A CA 1
ATOM 1124 C C . LEU A 1 140 ? -11.231 -11.185 14.742 1.00 97.19 140 LEU A C 1
ATOM 1126 O O . LEU A 1 140 ? -11.917 -10.177 14.573 1.00 97.19 140 LEU A O 1
ATOM 1130 N N . LEU A 1 141 ? -10.531 -11.410 15.852 1.00 96.31 141 LEU A N 1
ATOM 1131 C CA . LEU A 1 141 ? -10.297 -10.410 16.888 1.00 96.31 141 LEU A CA 1
ATOM 1132 C C . LEU A 1 141 ? -8.867 -9.894 16.743 1.00 96.31 141 LEU A C 1
ATOM 1134 O O . LEU A 1 141 ? -7.920 -10.680 16.716 1.00 96.31 141 LEU A O 1
ATOM 1138 N N . MET A 1 142 ? -8.710 -8.583 16.611 1.00 94.88 142 MET A N 1
ATOM 1139 C CA . MET A 1 142 ? -7.406 -7.943 16.469 1.00 94.88 142 MET A CA 1
ATOM 1140 C C . MET A 1 142 ? -7.277 -6.795 17.446 1.00 94.88 142 MET A C 1
ATOM 1142 O O . MET A 1 142 ? -8.222 -6.039 17.636 1.00 94.88 142 MET A O 1
ATOM 1146 N N . GLU A 1 143 ? -6.095 -6.651 18.024 1.00 93.88 143 GLU A N 1
ATOM 1147 C CA . GLU A 1 143 ? -5.793 -5.615 18.998 1.00 93.88 143 GLU A CA 1
ATOM 1148 C C . GLU A 1 143 ? -4.766 -4.632 18.429 1.00 93.88 143 GLU A C 1
ATOM 1150 O O . GLU A 1 143 ? -3.757 -5.037 17.847 1.00 93.88 143 GLU A O 1
ATOM 1155 N N . LEU A 1 144 ? -5.041 -3.335 18.578 1.00 93.31 144 LEU A N 1
ATOM 1156 C CA . LEU A 1 144 ? -4.177 -2.235 18.166 1.00 93.31 144 LEU A CA 1
ATOM 1157 C C . LEU A 1 144 ? -3.751 -1.435 19.395 1.00 93.31 144 LEU A C 1
ATOM 1159 O O . LEU A 1 144 ? -4.592 -0.885 20.108 1.00 93.31 144 LEU A O 1
ATOM 1163 N N . THR A 1 145 ? -2.438 -1.338 19.603 1.00 91.94 145 THR A N 1
ATOM 1164 C CA . THR A 1 145 ? -1.858 -0.777 20.837 1.00 91.94 145 THR A CA 1
ATOM 1165 C C . THR A 1 145 ? -0.897 0.378 20.551 1.00 91.94 145 THR A C 1
ATOM 1167 O O . THR A 1 145 ? -0.855 1.379 21.270 1.00 91.94 145 THR A O 1
ATOM 1170 N N . GLY A 1 146 ? -0.136 0.264 19.459 1.00 88.69 146 GLY A N 1
ATOM 1171 C CA . GLY A 1 146 ? 0.932 1.183 19.094 1.00 88.69 146 GLY A CA 1
ATOM 1172 C C . GLY A 1 146 ? 0.535 2.161 17.996 1.00 88.69 146 GLY A C 1
ATOM 1173 O O . GLY A 1 146 ? -0.028 1.782 16.968 1.00 88.69 146 GLY A O 1
ATOM 1174 N N . PHE A 1 147 ? 0.891 3.427 18.196 1.00 88.50 147 PHE A N 1
ATOM 1175 C CA . PHE A 1 147 ? 0.954 4.436 17.146 1.00 88.50 147 PHE A CA 1
ATOM 1176 C C . PHE A 1 147 ? 1.837 5.588 17.598 1.00 88.50 147 PHE A C 1
ATOM 1178 O O . PHE A 1 147 ? 1.652 6.063 18.718 1.00 88.50 147 PHE A O 1
ATOM 1185 N N . ALA A 1 148 ? 2.754 6.029 16.728 1.00 83.88 148 ALA A N 1
ATOM 1186 C CA . ALA A 1 148 ? 3.576 7.222 16.929 1.00 83.88 148 ALA A CA 1
ATOM 1187 C C . ALA A 1 148 ? 4.079 7.360 18.375 1.00 83.88 148 ALA A C 1
ATOM 1189 O O . ALA A 1 148 ? 3.760 8.326 19.072 1.00 83.88 148 ALA A O 1
ATOM 1190 N N . ALA A 1 149 ? 4.808 6.335 18.835 1.00 79.19 149 ALA A N 1
ATOM 1191 C CA . ALA A 1 149 ? 5.388 6.313 20.170 1.00 79.19 149 ALA A CA 1
ATOM 1192 C C . ALA A 1 149 ? 6.264 7.555 20.398 1.00 79.19 149 ALA A C 1
ATOM 1194 O O . ALA A 1 149 ? 6.733 8.178 19.445 1.00 79.19 149 ALA A O 1
ATOM 1195 N N . LYS A 1 150 ? 6.493 7.912 21.665 1.00 75.44 150 LYS A N 1
ATOM 1196 C CA . LYS A 1 150 ? 7.300 9.083 22.025 1.00 75.44 150 LYS A CA 1
ATOM 1197 C C . LYS A 1 150 ? 8.665 9.034 21.324 1.00 75.44 150 LYS A C 1
ATOM 1199 O O . LYS A 1 150 ? 9.384 8.046 21.461 1.00 75.44 150 LYS A O 1
ATOM 1204 N N . GLY A 1 151 ? 9.012 10.090 20.590 1.00 74.75 151 GLY A N 1
ATOM 1205 C CA . GLY A 1 151 ? 10.231 10.164 19.773 1.00 74.75 151 GLY A CA 1
ATOM 1206 C C . GLY A 1 151 ? 10.099 9.592 18.353 1.00 74.75 151 GLY A C 1
ATOM 1207 O O . GLY A 1 151 ? 11.076 9.585 17.607 1.00 74.75 151 GLY A O 1
ATOM 1208 N N . GLN A 1 152 ? 8.914 9.118 17.956 1.00 78.94 152 GLN A N 1
ATOM 1209 C CA . GLN A 1 152 ? 8.593 8.614 16.613 1.00 78.94 152 GLN A CA 1
ATOM 1210 C C . GLN A 1 152 ? 7.400 9.347 15.979 1.00 78.94 152 GLN A C 1
ATOM 1212 O O . GLN A 1 152 ? 6.764 8.839 15.055 1.00 78.94 152 GLN A O 1
ATOM 1217 N N . GLU A 1 153 ? 7.092 10.568 16.418 1.00 82.19 153 GLU A N 1
ATOM 1218 C CA . GLU A 1 153 ? 5.934 11.356 15.971 1.00 82.19 153 GLU A CA 1
ATOM 1219 C C . GLU A 1 153 ? 5.981 11.694 14.474 1.00 82.19 153 GLU A C 1
ATOM 1221 O O . GLU A 1 153 ? 4.951 11.977 13.865 1.00 82.19 153 GLU A O 1
ATOM 1226 N N . LYS A 1 154 ? 7.165 11.622 13.852 1.00 80.44 154 LYS A N 1
ATOM 1227 C CA . LYS A 1 154 ? 7.325 11.761 12.398 1.00 80.44 154 LYS A CA 1
ATOM 1228 C C . LYS A 1 154 ? 6.544 10.690 11.624 1.00 80.44 154 LYS A C 1
ATOM 1230 O O . LYS A 1 154 ? 6.041 10.996 10.548 1.00 80.44 154 LYS A O 1
ATOM 1235 N N . THR A 1 155 ? 6.380 9.484 12.179 1.00 79.00 155 THR A N 1
ATOM 1236 C CA . THR A 1 155 ? 5.578 8.416 11.548 1.00 79.00 155 THR A CA 1
ATOM 1237 C C . THR A 1 155 ? 4.115 8.842 11.395 1.00 79.00 155 THR A C 1
ATOM 1239 O O . THR A 1 155 ? 3.550 8.694 10.320 1.00 79.00 155 THR A O 1
ATOM 1242 N N . ALA A 1 156 ? 3.532 9.530 12.386 1.00 82.00 156 ALA A N 1
ATOM 1243 C CA . ALA A 1 156 ? 2.164 10.056 12.296 1.00 82.00 156 ALA A CA 1
ATOM 1244 C C . ALA A 1 156 ? 1.968 11.129 11.209 1.00 82.00 156 ALA A C 1
ATOM 1246 O O . ALA A 1 156 ? 0.830 11.411 10.834 1.00 82.00 156 ALA A O 1
ATOM 1247 N N . LYS A 1 157 ? 3.041 11.747 10.704 1.00 81.38 157 LYS A N 1
ATOM 1248 C CA . LYS A 1 157 ? 2.951 12.760 9.643 1.00 81.38 157 LYS A CA 1
ATOM 1249 C C . LYS A 1 157 ? 2.999 12.169 8.237 1.00 81.38 157 LYS A C 1
ATOM 1251 O O . LYS A 1 157 ? 2.583 12.830 7.296 1.00 81.38 157 LYS A O 1
ATOM 1256 N N . ASN A 1 158 ? 3.512 10.951 8.094 1.00 73.69 158 ASN A N 1
ATOM 1257 C CA . ASN A 1 158 ? 3.851 10.397 6.784 1.00 73.69 158 ASN A CA 1
ATOM 1258 C C . ASN A 1 158 ? 3.254 9.007 6.545 1.00 73.69 158 ASN A C 1
ATOM 1260 O O . ASN A 1 158 ? 3.237 8.540 5.410 1.00 73.69 158 ASN A O 1
ATOM 1264 N N . GLU A 1 159 ? 2.784 8.336 7.596 1.00 80.06 159 GLU A N 1
ATOM 1265 C CA . GLU A 1 159 ? 2.408 6.930 7.552 1.00 80.06 159 GLU A CA 1
ATOM 1266 C C . GLU A 1 159 ? 1.045 6.697 8.207 1.00 80.06 159 GLU A C 1
ATOM 1268 O O . GLU A 1 159 ? 0.639 7.353 9.169 1.00 80.06 159 GLU A O 1
ATOM 1273 N N . ILE A 1 160 ? 0.337 5.711 7.669 1.00 87.38 160 ILE A N 1
ATOM 1274 C CA . ILE A 1 160 ? -0.848 5.131 8.295 1.00 87.38 160 ILE A CA 1
ATOM 1275 C C . ILE A 1 160 ? -0.381 4.204 9.413 1.00 87.38 160 ILE A C 1
ATOM 1277 O O . ILE A 1 160 ? 0.674 3.577 9.326 1.00 87.38 160 ILE A O 1
ATOM 1281 N N . ASN A 1 161 ? -1.188 4.072 10.459 1.00 90.56 161 ASN A N 1
ATOM 1282 C CA . ASN A 1 161 ? -0.977 3.084 11.498 1.00 90.56 161 ASN A CA 1
ATOM 1283 C C . ASN A 1 161 ? -0.882 1.673 10.883 1.00 90.56 161 ASN A C 1
ATOM 1285 O O . ASN A 1 161 ? -1.856 1.153 10.333 1.00 90.56 161 ASN A O 1
ATOM 1289 N N . GLY A 1 162 ? 0.285 1.037 11.018 1.00 89.19 162 GLY A N 1
ATOM 1290 C CA . GLY A 1 162 ? 0.542 -0.288 10.445 1.00 89.19 162 GLY A CA 1
ATOM 1291 C C . GLY A 1 162 ? -0.408 -1.377 10.949 1.00 89.19 162 GLY A C 1
ATOM 1292 O O . GLY A 1 162 ? -0.728 -2.297 10.203 1.00 89.19 162 GLY A O 1
ATOM 1293 N N . GLY A 1 163 ? -0.927 -1.244 12.171 1.00 91.62 163 GLY A N 1
ATOM 1294 C CA . GLY A 1 163 ? -1.934 -2.142 12.726 1.00 91.62 163 GLY A CA 1
ATOM 1295 C C . GLY A 1 163 ? -3.285 -2.044 12.013 1.00 91.62 163 GLY A C 1
ATOM 1296 O O . GLY A 1 163 ? -3.888 -3.071 11.710 1.00 91.62 163 GLY A O 1
ATOM 1297 N N . ILE A 1 164 ? -3.730 -0.837 11.646 1.00 92.44 164 ILE A N 1
ATOM 1298 C CA . ILE A 1 164 ? -4.932 -0.655 10.808 1.00 92.44 164 ILE A CA 1
ATOM 1299 C C . ILE A 1 164 ? -4.699 -1.283 9.424 1.00 92.44 164 ILE A C 1
ATOM 1301 O O . ILE A 1 164 ? -5.562 -1.996 8.907 1.00 92.44 164 ILE A O 1
ATOM 1305 N N . GLY A 1 165 ? -3.506 -1.089 8.854 1.00 92.69 165 GLY A N 1
ATOM 1306 C CA . GLY A 1 165 ? -3.121 -1.733 7.597 1.00 92.69 165 GLY A CA 1
ATOM 1307 C C . GLY A 1 165 ? -3.129 -3.263 7.679 1.00 92.69 165 GLY A C 1
ATOM 1308 O O . GLY A 1 165 ? -3.598 -3.926 6.757 1.00 92.69 165 GLY A O 1
ATOM 1309 N N . GLU A 1 166 ? -2.676 -3.831 8.795 1.00 93.56 166 GLU A N 1
ATOM 1310 C CA . GLU A 1 166 ? -2.650 -5.279 9.022 1.00 93.56 166 GLU A CA 1
ATOM 1311 C C . GLU A 1 166 ? -4.058 -5.878 9.157 1.00 93.56 166 GLU A C 1
ATOM 1313 O O . GLU A 1 166 ? -4.313 -6.973 8.654 1.00 93.56 166 GLU A O 1
ATOM 1318 N N . VAL A 1 167 ? -5.005 -5.147 9.758 1.00 95.31 167 VAL A N 1
ATOM 1319 C CA . VAL A 1 167 ? -6.431 -5.528 9.766 1.00 95.31 167 VAL A CA 1
ATOM 1320 C C . VAL A 1 167 ? -6.942 -5.676 8.332 1.00 95.31 167 VAL A C 1
ATOM 1322 O O . VAL A 1 167 ? -7.503 -6.714 7.972 1.00 95.31 167 VAL A O 1
ATOM 1325 N N . ALA A 1 168 ? -6.713 -4.659 7.495 1.00 95.69 168 ALA A N 1
ATOM 1326 C CA . ALA A 1 168 ? -7.127 -4.674 6.094 1.00 95.69 168 ALA A CA 1
ATOM 1327 C C . ALA A 1 168 ? -6.443 -5.804 5.308 1.00 95.69 168 ALA A C 1
ATOM 1329 O O . ALA A 1 168 ? -7.093 -6.508 4.529 1.00 95.69 168 ALA A O 1
ATOM 1330 N N . ARG A 1 169 ? -5.149 -6.029 5.559 1.00 95.69 169 ARG A N 1
ATOM 1331 C CA . ARG A 1 169 ? -4.379 -7.112 4.946 1.00 95.69 169 ARG A CA 1
ATOM 1332 C C . ARG A 1 169 ? -4.931 -8.483 5.305 1.00 95.69 169 ARG A C 1
ATOM 1334 O O . ARG A 1 169 ? -5.102 -9.308 4.414 1.00 95.69 169 ARG A O 1
ATOM 1341 N N . LYS A 1 170 ? -5.258 -8.733 6.574 1.00 96.00 170 LYS A N 1
ATOM 1342 C CA . LYS A 1 170 ? -5.843 -10.010 7.013 1.00 96.00 170 LYS A CA 1
ATOM 1343 C C . LYS A 1 170 ? -7.191 -10.273 6.358 1.00 96.00 170 LYS A C 1
ATOM 1345 O O . LYS A 1 170 ? -7.410 -11.390 5.900 1.00 96.00 170 LYS A O 1
ATOM 1350 N N . ILE A 1 171 ? -8.053 -9.263 6.234 1.00 97.38 171 ILE A N 1
ATOM 1351 C CA . ILE A 1 171 ? -9.304 -9.385 5.468 1.00 97.38 171 ILE A CA 1
ATOM 1352 C C . ILE A 1 171 ? -8.997 -9.790 4.023 1.00 97.38 171 ILE A C 1
ATOM 1354 O O . ILE A 1 171 ? -9.508 -10.797 3.536 1.00 97.38 171 ILE A O 1
ATOM 1358 N N . ASN A 1 172 ? -8.115 -9.046 3.353 1.00 97.25 172 ASN A N 1
ATOM 1359 C CA . ASN A 1 172 ? -7.755 -9.320 1.966 1.00 97.25 172 ASN A CA 1
ATOM 1360 C C . ASN A 1 172 ? -7.117 -10.706 1.778 1.00 97.25 172 ASN A C 1
ATOM 1362 O O . ASN A 1 172 ? -7.408 -11.353 0.778 1.00 97.25 172 ASN A O 1
ATOM 1366 N N . LEU A 1 173 ? -6.302 -11.188 2.724 1.00 96.44 173 LEU A N 1
ATOM 1367 C CA . LEU A 1 173 ? -5.698 -12.527 2.690 1.00 96.44 173 LEU A CA 1
ATOM 1368 C C . LEU A 1 173 ? -6.756 -13.637 2.714 1.00 96.44 173 LEU A C 1
ATOM 1370 O O . LEU A 1 173 ? -6.666 -14.569 1.920 1.00 96.44 173 LEU A O 1
ATOM 1374 N N . HIS A 1 174 ? -7.777 -13.522 3.568 1.00 97.56 174 HIS A N 1
ATOM 1375 C CA . HIS A 1 174 ? -8.865 -14.507 3.622 1.00 97.56 174 HIS A CA 1
ATOM 1376 C C . HIS A 1 174 ? -9.674 -14.508 2.321 1.00 97.56 174 HIS A C 1
ATOM 1378 O O . HIS A 1 174 ? -9.944 -15.567 1.758 1.00 97.56 174 HIS A O 1
ATOM 1384 N N . VAL A 1 175 ? -10.009 -13.326 1.795 1.00 97.31 175 VAL A N 1
ATOM 1385 C CA . VAL A 1 175 ? -10.754 -13.226 0.531 1.00 97.31 175 VAL A CA 1
ATOM 1386 C C . VAL A 1 175 ? -9.914 -13.729 -0.648 1.00 97.31 175 VAL A C 1
ATOM 1388 O O . VAL A 1 175 ? -10.440 -14.419 -1.517 1.00 97.31 175 VAL A O 1
ATOM 1391 N N . ALA A 1 176 ? -8.604 -13.458 -0.665 1.00 95.31 176 ALA A N 1
ATOM 1392 C CA . ALA A 1 176 ? -7.682 -13.987 -1.673 1.00 95.31 176 ALA A CA 1
ATOM 1393 C C . ALA A 1 176 ? -7.564 -15.519 -1.620 1.00 95.31 176 ALA A C 1
ATOM 1395 O O . ALA A 1 176 ? -7.372 -16.146 -2.658 1.00 95.31 176 ALA A O 1
ATOM 1396 N N . ALA A 1 177 ? -7.717 -16.121 -0.438 1.00 95.81 177 ALA A N 1
ATOM 1397 C CA . ALA A 1 177 ? -7.792 -17.571 -0.259 1.00 95.81 177 ALA A CA 1
ATOM 1398 C C . ALA A 1 177 ? -9.167 -18.168 -0.635 1.00 95.81 177 ALA A C 1
ATOM 1400 O O . ALA A 1 177 ? -9.354 -19.377 -0.548 1.00 95.81 177 ALA A O 1
ATOM 1401 N N . GLY A 1 178 ? -10.128 -17.346 -1.071 1.00 96.69 178 GLY A N 1
ATOM 1402 C CA . GLY A 1 178 ? -11.449 -17.789 -1.519 1.00 96.69 178 GLY A CA 1
ATOM 1403 C C . GLY A 1 178 ? -12.537 -17.762 -0.445 1.00 96.69 178 GLY A C 1
ATOM 1404 O O . GLY A 1 178 ? -13.667 -18.151 -0.733 1.00 96.69 178 GLY A O 1
ATOM 1405 N N . VAL A 1 179 ? -12.247 -17.278 0.768 1.00 98.31 179 VAL A N 1
ATOM 1406 C CA . VAL A 1 179 ? -13.263 -17.121 1.819 1.00 98.31 179 VAL A CA 1
ATOM 1407 C C . VAL A 1 179 ? -14.265 -16.035 1.395 1.00 98.31 179 VAL A C 1
ATOM 1409 O O . VAL A 1 179 ? -13.866 -14.886 1.166 1.00 98.31 179 VAL A O 1
ATOM 1412 N N . PRO A 1 180 ? -15.575 -16.333 1.307 1.00 98.00 180 PRO A N 1
ATOM 1413 C CA . PRO A 1 180 ? -16.582 -15.325 0.993 1.00 98.00 180 PRO A CA 1
ATOM 1414 C C . PRO A 1 180 ? -16.571 -14.196 2.028 1.00 98.00 180 PRO A C 1
ATOM 1416 O O . PRO A 1 180 ? -16.565 -14.465 3.225 1.00 98.00 180 PRO A O 1
ATOM 1419 N N . GLN A 1 181 ? -16.667 -12.933 1.599 1.00 97.25 181 GLN A N 1
ATOM 1420 C CA . GLN A 1 181 ? -16.630 -11.779 2.518 1.00 97.25 181 GLN A CA 1
ATOM 1421 C C . GLN A 1 181 ? -17.666 -11.880 3.653 1.00 97.25 181 GLN A C 1
ATOM 1423 O O . GLN A 1 181 ? -17.360 -11.582 4.800 1.00 97.25 181 GLN A O 1
ATOM 1428 N N . LYS A 1 182 ? -18.865 -12.403 3.355 1.00 97.19 182 LYS A N 1
ATOM 1429 C CA . LYS A 1 182 ? -19.942 -12.650 4.335 1.00 97.19 182 LYS A CA 1
ATOM 1430 C C . LYS A 1 182 ? -19.595 -13.662 5.441 1.00 97.19 182 LYS A C 1
ATOM 1432 O O . LYS A 1 182 ? -20.350 -13.785 6.399 1.00 97.19 182 LYS A O 1
ATOM 1437 N N . ASN A 1 183 ? -18.514 -14.424 5.277 1.00 98.31 183 ASN A N 1
ATOM 1438 C CA . ASN A 1 183 ? -18.022 -15.401 6.246 1.00 98.31 183 ASN A CA 1
ATOM 1439 C C . ASN A 1 183 ? -16.870 -14.843 7.102 1.00 98.31 183 ASN A C 1
ATOM 1441 O O . ASN A 1 183 ? -16.288 -15.601 7.874 1.00 98.31 183 ASN A O 1
ATOM 1445 N N . ILE A 1 184 ? -16.521 -13.558 6.970 1.00 98.44 184 ILE A N 1
ATOM 1446 C CA . ILE A 1 184 ? -15.418 -12.921 7.696 1.00 98.44 184 ILE A CA 1
ATOM 1447 C C . ILE A 1 184 ? -15.992 -11.855 8.633 1.00 98.44 184 ILE A C 1
ATOM 1449 O O . ILE A 1 184 ? -16.281 -10.734 8.222 1.00 98.44 184 ILE A O 1
ATOM 1453 N N . ASP A 1 185 ? -16.112 -12.195 9.912 1.00 98.19 185 ASP A N 1
ATOM 1454 C CA . ASP A 1 185 ? -16.480 -11.257 10.970 1.00 98.19 185 ASP A CA 1
ATOM 1455 C C . ASP A 1 185 ? -15.214 -10.649 11.576 1.00 98.19 185 ASP A C 1
ATOM 1457 O O . ASP A 1 185 ? -14.330 -11.376 12.031 1.00 98.19 185 ASP A O 1
ATOM 1461 N N . VAL A 1 186 ? -15.129 -9.318 11.643 1.00 97.50 186 VAL A N 1
ATOM 1462 C CA . VAL A 1 186 ? -13.946 -8.626 12.179 1.00 97.50 186 VAL A CA 1
ATOM 1463 C C . VAL A 1 186 ? -14.310 -7.727 13.351 1.00 97.50 186 VAL A C 1
ATOM 1465 O O . VAL A 1 186 ? -15.220 -6.897 13.271 1.00 97.50 186 VAL A O 1
ATOM 1468 N N . VAL A 1 187 ? -13.557 -7.870 14.438 1.00 96.06 187 VAL A N 1
ATOM 1469 C CA . VAL A 1 187 ? -13.557 -6.967 15.586 1.00 96.06 187 VAL A CA 1
ATOM 1470 C C . VAL A 1 187 ? -12.141 -6.456 15.800 1.00 96.06 187 VAL A C 1
ATOM 1472 O O . VAL A 1 187 ? -11.198 -7.235 15.922 1.00 96.06 187 VAL A O 1
ATOM 1475 N N . VAL A 1 188 ? -12.009 -5.137 15.852 1.00 95.06 188 VAL A N 1
ATOM 1476 C CA . VAL A 1 188 ? -10.760 -4.446 16.146 1.00 95.06 188 VAL A CA 1
ATOM 1477 C C . VAL A 1 188 ? -10.912 -3.750 17.481 1.00 95.06 188 VAL A C 1
ATOM 1479 O O . VAL A 1 188 ? -11.804 -2.925 17.664 1.00 95.06 188 VAL A O 1
ATOM 1482 N N . ILE A 1 189 ? -10.031 -4.088 18.400 1.00 93.81 189 ILE A N 1
ATOM 1483 C CA . ILE A 1 189 ? -9.942 -3.518 19.725 1.00 93.81 189 ILE A CA 1
ATOM 1484 C C . ILE A 1 189 ? -8.792 -2.516 19.736 1.00 93.81 189 ILE A C 1
ATOM 1486 O O . ILE A 1 189 ? -7.681 -2.852 19.337 1.00 93.81 189 ILE A O 1
ATOM 1490 N N . VAL A 1 190 ? -9.041 -1.282 20.166 1.00 93.31 190 VAL A N 1
ATOM 1491 C CA . VAL A 1 190 ? -8.048 -0.202 20.139 1.00 93.31 190 VAL A CA 1
ATOM 1492 C C . VAL A 1 190 ? -7.831 0.339 21.544 1.00 93.31 190 VAL A C 1
ATOM 1494 O O . VAL A 1 190 ? -8.770 0.789 22.205 1.00 93.31 190 VAL A O 1
ATOM 1497 N N . HIS A 1 191 ? -6.581 0.326 21.997 1.00 90.25 191 HIS A N 1
ATOM 1498 C CA . HIS A 1 191 ? -6.177 0.900 23.277 1.00 90.25 191 HIS A CA 1
ATOM 1499 C C . HIS A 1 191 ? -4.805 1.581 23.182 1.00 90.25 191 HIS A C 1
ATOM 1501 O O . HIS A 1 191 ? -4.143 1.553 22.145 1.00 90.25 191 HIS A O 1
ATOM 1507 N N . ALA A 1 192 ? -4.386 2.217 24.281 1.00 89.81 192 ALA A N 1
ATOM 1508 C CA . ALA A 1 192 ? -3.108 2.919 24.394 1.00 89.81 192 ALA A CA 1
ATOM 1509 C C . ALA A 1 192 ? -2.866 3.913 23.233 1.00 89.81 192 ALA A C 1
ATOM 1511 O O . ALA A 1 192 ? -3.781 4.627 22.818 1.00 89.81 192 ALA A O 1
ATOM 1512 N N . GLY A 1 193 ? -1.633 3.995 22.723 1.00 89.62 193 GLY A N 1
ATOM 1513 C CA . GLY A 1 193 ? -1.234 4.979 21.714 1.00 89.62 193 GLY A CA 1
ATOM 1514 C C . GLY A 1 193 ? -1.997 4.858 20.394 1.00 89.62 193 GLY A C 1
ATOM 1515 O O . GLY A 1 193 ? -2.192 5.865 19.715 1.00 89.62 193 GLY A O 1
ATOM 1516 N N . ALA A 1 194 ? -2.502 3.666 20.055 1.00 92.81 194 ALA A N 1
ATOM 1517 C CA . ALA A 1 194 ? -3.283 3.447 18.839 1.00 92.81 194 ALA A CA 1
ATOM 1518 C C . ALA A 1 194 ? -4.560 4.297 18.761 1.00 92.81 194 ALA A C 1
ATOM 1520 O O . ALA A 1 194 ? -5.022 4.591 17.658 1.00 92.81 194 ALA A O 1
ATOM 1521 N N . LEU A 1 195 ? -5.082 4.781 19.894 1.00 92.44 195 LEU A N 1
ATOM 1522 C CA . LEU A 1 195 ? -6.220 5.704 19.916 1.00 92.44 195 LEU A CA 1
ATOM 1523 C C . LEU A 1 195 ? -5.951 7.002 19.153 1.00 92.44 195 LEU A C 1
ATOM 1525 O O . LEU A 1 195 ? -6.865 7.551 18.539 1.00 92.44 195 LEU A O 1
ATOM 1529 N N . PHE A 1 196 ? -4.699 7.461 19.097 1.00 93.31 196 PHE A N 1
ATOM 1530 C CA . PHE A 1 196 ? -4.358 8.661 18.338 1.00 93.31 196 PHE A CA 1
ATOM 1531 C C . PHE A 1 196 ? -4.507 8.481 16.818 1.00 93.31 196 PHE A C 1
ATOM 1533 O O . PHE A 1 196 ? -4.706 9.468 16.112 1.00 93.31 196 PHE A O 1
ATOM 1540 N N . ALA A 1 197 ? -4.486 7.243 16.308 1.00 93.12 197 ALA A N 1
ATOM 1541 C CA . ALA A 1 197 ? -4.777 6.963 14.900 1.00 93.12 197 ALA A CA 1
ATOM 1542 C C . ALA A 1 197 ? -6.271 7.132 14.564 1.00 93.12 197 ALA A C 1
ATOM 1544 O O . ALA A 1 197 ? -6.621 7.320 13.398 1.00 93.12 197 ALA A O 1
ATOM 1545 N N . LEU A 1 198 ? -7.149 7.098 15.574 1.00 94.19 198 LEU A N 1
ATOM 1546 C CA . LEU A 1 198 ? -8.595 7.258 15.417 1.00 94.19 198 LEU A CA 1
ATOM 1547 C C . LEU A 1 198 ? -9.071 8.708 15.548 1.00 94.19 198 LEU A C 1
ATOM 1549 O O . LEU A 1 198 ? -10.271 8.934 15.431 1.00 94.19 198 LEU A O 1
ATOM 1553 N N . LEU A 1 199 ? -8.192 9.683 15.806 1.00 94.62 199 LEU A N 1
ATOM 1554 C CA . LEU A 1 199 ? -8.608 11.083 15.957 1.00 94.62 199 LEU A CA 1
ATOM 1555 C C . LEU A 1 199 ? -9.292 11.609 14.689 1.00 94.62 199 LEU A C 1
ATOM 1557 O O . LEU A 1 199 ? -8.911 11.272 13.570 1.00 94.62 199 LEU A O 1
ATOM 1561 N N . ASN A 1 200 ? -10.273 12.491 14.843 1.00 94.81 200 ASN A N 1
ATOM 1562 C CA . ASN A 1 200 ? -10.804 13.245 13.714 1.00 94.81 200 ASN A CA 1
ATOM 1563 C C . ASN A 1 200 ? -9.730 14.194 13.132 1.00 94.81 200 ASN A C 1
ATOM 1565 O O . ASN A 1 200 ? -8.706 14.465 13.767 1.00 94.81 200 ASN A O 1
ATOM 1569 N N . ASN A 1 201 ? -9.951 14.709 11.917 1.00 94.75 201 ASN A N 1
ATOM 1570 C CA . ASN A 1 201 ? -8.966 15.568 11.247 1.00 94.75 201 ASN A CA 1
ATOM 1571 C C . ASN A 1 201 ? -8.591 16.801 12.073 1.00 94.75 201 ASN A C 1
ATOM 1573 O O . ASN A 1 201 ? -7.425 17.174 12.093 1.00 94.75 201 ASN A O 1
ATOM 1577 N N . GLU A 1 202 ? -9.541 17.415 12.778 1.00 94.88 202 GLU A N 1
ATOM 1578 C CA . GLU A 1 202 ? -9.270 18.600 13.589 1.00 94.88 202 GLU A CA 1
ATOM 1579 C C . GLU A 1 202 ? -8.278 18.294 14.720 1.00 94.88 202 GLU A C 1
ATOM 1581 O O . GLU A 1 202 ? -7.250 18.962 14.857 1.00 94.88 202 GLU A O 1
ATOM 1586 N N . LYS A 1 203 ? -8.545 17.250 15.512 1.00 94.88 203 LYS A N 1
ATOM 1587 C CA . LYS A 1 203 ? -7.697 16.843 16.639 1.00 94.88 203 LYS A CA 1
ATOM 1588 C C . LYS A 1 203 ? -6.363 16.278 16.166 1.00 94.88 203 LYS A C 1
ATOM 1590 O O . LYS A 1 203 ? -5.323 16.612 16.736 1.00 94.88 203 LYS A O 1
ATOM 1595 N N . TYR A 1 204 ? -6.371 15.488 15.094 1.00 95.38 204 TYR A N 1
ATOM 1596 C CA . TYR A 1 204 ? -5.150 14.952 14.497 1.00 95.38 204 TYR A CA 1
ATOM 1597 C C . TYR A 1 204 ? -4.246 16.077 13.984 1.00 95.38 204 TYR A C 1
ATOM 1599 O O . TYR A 1 204 ? -3.052 16.083 14.274 1.00 95.38 204 TYR A O 1
ATOM 1607 N N . LYS A 1 205 ? -4.816 17.087 13.318 1.00 94.81 205 LYS A N 1
ATOM 1608 C CA . LYS A 1 205 ? -4.076 18.247 12.811 1.00 94.81 205 LYS A CA 1
ATOM 1609 C C . LYS A 1 205 ? -3.516 19.117 13.916 1.00 94.81 205 LYS A C 1
ATOM 1611 O O . LYS A 1 205 ? -2.369 19.538 13.817 1.00 94.81 205 LYS A O 1
ATOM 1616 N N . ARG A 1 206 ? -4.257 19.322 15.007 1.00 93.75 206 ARG A N 1
ATOM 1617 C CA . ARG A 1 206 ? -3.717 19.995 16.202 1.00 93.75 206 ARG A CA 1
ATOM 1618 C C . ARG A 1 206 ? -2.514 19.249 16.789 1.00 93.75 206 ARG A C 1
ATOM 1620 O O . ARG A 1 206 ? -1.572 19.890 17.238 1.00 93.75 206 ARG A O 1
ATOM 1627 N N . LYS A 1 207 ? -2.528 17.911 16.777 1.00 90.75 207 LYS A N 1
ATOM 1628 C CA . LYS A 1 207 ? -1.466 17.078 17.368 1.00 90.75 207 LYS A CA 1
ATOM 1629 C C . LYS A 1 207 ? -0.254 16.877 16.449 1.00 90.75 207 LYS A C 1
ATOM 1631 O O . LYS A 1 207 ? 0.877 16.898 16.924 1.00 90.75 207 LYS A O 1
ATOM 1636 N N . TYR A 1 208 ? -0.481 16.668 15.154 1.00 92.44 208 TYR A N 1
ATOM 1637 C CA . TYR A 1 208 ? 0.540 16.229 14.194 1.00 92.44 208 TYR A CA 1
ATOM 1638 C C . TYR A 1 208 ? 0.746 17.192 13.014 1.00 92.44 208 TYR A C 1
ATOM 1640 O O . TYR A 1 208 ? 1.686 17.016 12.241 1.00 92.44 208 TYR A O 1
ATOM 1648 N N . GLY A 1 209 ? -0.073 18.235 12.878 1.00 91.69 209 GLY A N 1
ATOM 1649 C CA . GLY A 1 209 ? 0.071 19.273 11.850 1.00 91.69 209 GLY A CA 1
ATOM 1650 C C . GLY A 1 209 ? -0.493 18.917 10.471 1.00 91.69 209 GLY A C 1
ATOM 1651 O O . GLY A 1 209 ? -0.396 19.733 9.560 1.00 91.69 209 GLY A O 1
ATOM 1652 N N . ILE A 1 210 ? -1.096 17.738 10.308 1.00 92.50 210 ILE A N 1
ATOM 1653 C CA . ILE A 1 210 ? -1.711 17.281 9.054 1.00 92.50 210 ILE A CA 1
ATOM 1654 C C . ILE A 1 210 ? -3.106 16.710 9.305 1.00 92.50 210 ILE A C 1
ATOM 1656 O O . ILE A 1 210 ? -3.460 16.404 10.439 1.00 92.50 210 ILE A O 1
ATOM 1660 N N . ASP A 1 211 ? -3.895 16.540 8.253 1.00 93.75 211 ASP A N 1
ATOM 1661 C CA . ASP A 1 211 ? -5.150 15.794 8.346 1.00 93.75 211 ASP A CA 1
ATOM 1662 C C . ASP A 1 211 ? -4.856 14.305 8.626 1.00 93.75 211 ASP A C 1
ATOM 1664 O O . ASP A 1 211 ? -3.774 13.814 8.305 1.00 93.75 211 ASP A O 1
ATOM 1668 N N . ASN A 1 212 ? -5.790 13.569 9.238 1.00 92.69 212 ASN A N 1
ATOM 1669 C CA . ASN A 1 212 ? -5.536 12.191 9.657 1.00 92.69 212 ASN A CA 1
ATOM 1670 C C . ASN A 1 212 ? -5.423 11.247 8.436 1.00 92.69 212 ASN A C 1
ATOM 1672 O O . ASN A 1 212 ? -6.452 10.969 7.800 1.00 92.69 212 ASN A O 1
ATOM 1676 N N . PRO A 1 213 ? -4.234 10.669 8.147 1.00 91.19 213 PRO A N 1
ATOM 1677 C CA . PRO A 1 213 ? -4.035 9.786 6.995 1.00 91.19 213 PRO A CA 1
ATOM 1678 C C . PRO A 1 213 ? -4.770 8.442 7.137 1.00 91.19 213 PRO A C 1
ATOM 1680 O O . PRO A 1 213 ? -5.015 7.758 6.144 1.00 91.19 213 PRO A O 1
ATOM 1683 N N . ASN A 1 214 ? -5.172 8.066 8.355 1.00 91.44 214 ASN A N 1
ATOM 1684 C CA . ASN A 1 214 ? -5.869 6.813 8.652 1.00 91.44 214 ASN A CA 1
ATOM 1685 C C . ASN A 1 214 ? -7.360 6.846 8.272 1.00 91.44 214 ASN A C 1
ATOM 1687 O O . ASN A 1 214 ? -7.995 5.795 8.173 1.00 91.44 214 ASN A O 1
ATOM 1691 N N . THR A 1 215 ? -7.931 8.038 8.064 1.00 91.50 215 THR A N 1
ATOM 1692 C CA . THR A 1 215 ? -9.384 8.249 7.944 1.00 91.50 215 THR A CA 1
ATOM 1693 C C . THR A 1 215 ? -10.035 7.381 6.874 1.00 91.50 215 THR A C 1
ATOM 1695 O O . THR A 1 215 ? -11.071 6.764 7.122 1.00 91.50 215 THR A O 1
ATOM 1698 N N . THR A 1 216 ? -9.452 7.338 5.677 1.00 90.19 216 THR A N 1
ATOM 1699 C CA . THR A 1 216 ? -10.060 6.625 4.547 1.00 90.19 216 THR A CA 1
ATOM 1700 C C . THR A 1 216 ? -10.009 5.103 4.755 1.00 90.19 216 THR A C 1
ATOM 1702 O O . THR A 1 216 ? -11.024 4.442 4.563 1.00 90.19 216 THR A O 1
ATOM 1705 N N . MET A 1 217 ? -8.919 4.554 5.304 1.00 90.62 217 MET A N 1
ATOM 1706 C CA . MET A 1 217 ? -8.815 3.119 5.601 1.00 90.62 217 MET A CA 1
ATOM 1707 C C . MET A 1 217 ? -9.788 2.694 6.701 1.00 90.62 217 MET A C 1
ATOM 1709 O O . MET A 1 217 ? -10.434 1.655 6.588 1.00 90.62 217 MET A O 1
ATOM 1713 N N . ILE A 1 218 ? -9.928 3.504 7.755 1.00 92.12 218 ILE A N 1
ATOM 1714 C CA . ILE A 1 218 ? -10.888 3.245 8.836 1.00 92.12 218 ILE A CA 1
ATOM 1715 C C . ILE A 1 218 ? -12.315 3.184 8.275 1.00 92.12 218 ILE A C 1
ATOM 1717 O O . ILE A 1 218 ? -13.064 2.264 8.606 1.00 92.12 218 ILE A O 1
ATOM 1721 N N . LYS A 1 219 ? -12.675 4.109 7.376 1.00 91.69 219 LYS A N 1
ATOM 1722 C CA . LYS A 1 219 ? -13.976 4.100 6.690 1.00 91.69 219 LYS A CA 1
ATOM 1723 C C . LYS A 1 219 ? -14.173 2.850 5.838 1.00 91.69 219 LYS A C 1
ATOM 1725 O O . LYS A 1 219 ? -15.251 2.262 5.883 1.00 91.69 219 LYS A O 1
ATOM 1730 N N . ASP A 1 220 ? -13.156 2.424 5.093 1.00 92.31 220 ASP A N 1
ATOM 1731 C CA . ASP A 1 220 ? -13.243 1.219 4.262 1.00 92.31 220 ASP A CA 1
ATOM 1732 C C . ASP A 1 220 ? -13.414 -0.049 5.107 1.00 92.31 220 ASP A C 1
ATOM 1734 O O . ASP A 1 220 ? -14.247 -0.898 4.785 1.00 92.31 220 ASP A O 1
ATOM 1738 N N . LEU A 1 221 ? -12.703 -0.151 6.235 1.00 93.62 221 LEU A N 1
ATOM 1739 C CA . LEU A 1 221 ? -12.874 -1.239 7.202 1.00 93.62 221 LEU A CA 1
ATOM 1740 C C . LEU A 1 221 ? -14.298 -1.275 7.769 1.00 93.62 221 LEU A C 1
ATOM 1742 O O . LEU A 1 221 ? -14.915 -2.336 7.854 1.00 93.62 221 LEU A O 1
ATOM 1746 N N . GLN A 1 222 ? -14.852 -0.118 8.122 1.00 92.56 222 GLN A N 1
ATOM 1747 C CA . GLN A 1 222 ? -16.220 -0.025 8.634 1.00 92.56 222 GLN A CA 1
ATOM 1748 C C . GLN A 1 222 ? -17.262 -0.347 7.565 1.00 92.56 222 GLN A C 1
ATOM 1750 O O . GLN A 1 222 ? -18.244 -1.025 7.858 1.00 92.56 222 GLN A O 1
ATOM 1755 N N . LYS A 1 223 ? -17.033 0.081 6.318 1.00 93.31 223 LYS A N 1
ATOM 1756 C CA . LYS A 1 223 ? -17.881 -0.258 5.168 1.00 93.31 223 LYS A CA 1
ATOM 1757 C C . LYS A 1 223 ? -17.865 -1.757 4.868 1.00 93.31 223 LYS A C 1
ATOM 1759 O O . LYS A 1 223 ? -18.890 -2.298 4.468 1.00 93.31 223 LYS A O 1
ATOM 1764 N N . PHE A 1 224 ? -16.731 -2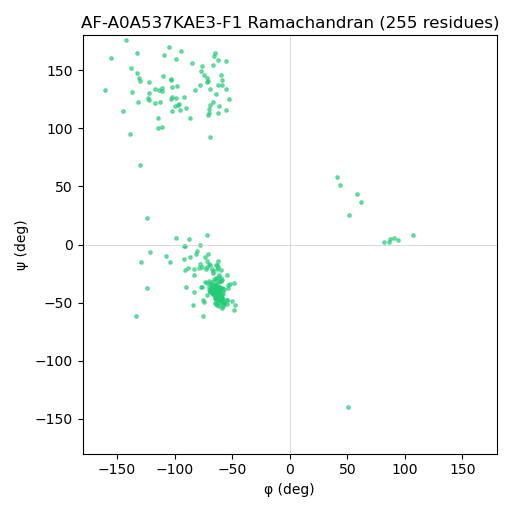.424 5.084 1.00 94.06 224 PHE A N 1
ATOM 1765 C CA . PHE A 1 224 ? -16.639 -3.884 5.031 1.00 94.06 224 PHE A CA 1
ATOM 1766 C C . PHE A 1 224 ? -17.429 -4.568 6.161 1.00 94.06 224 PHE A C 1
ATOM 1768 O O . PHE A 1 224 ? -17.829 -5.718 6.018 1.00 94.06 224 PHE A O 1
ATOM 1775 N N . GLY A 1 225 ? -17.691 -3.863 7.266 1.00 94.12 225 GLY A N 1
ATOM 1776 C CA . GLY A 1 225 ? -18.416 -4.377 8.432 1.00 94.12 225 GLY A CA 1
ATOM 1777 C C . GLY A 1 225 ? -17.532 -4.644 9.652 1.00 94.12 225 GLY A C 1
ATOM 1778 O O . GLY A 1 225 ? -18.014 -5.198 10.642 1.00 94.12 225 GLY A O 1
ATOM 1779 N N . ALA A 1 226 ? -16.253 -4.246 9.625 1.00 94.69 226 ALA A N 1
ATOM 1780 C CA . ALA A 1 226 ? -15.379 -4.372 10.786 1.00 94.69 226 ALA A CA 1
ATOM 1781 C C . ALA A 1 226 ? -15.879 -3.491 11.941 1.00 94.69 226 ALA A C 1
ATOM 1783 O O . ALA A 1 226 ? -16.121 -2.290 11.784 1.00 94.69 226 ALA A O 1
ATOM 1784 N N . ARG A 1 227 ? -16.007 -4.086 13.129 1.00 94.00 227 ARG A N 1
ATOM 1785 C CA . ARG A 1 227 ? -16.403 -3.375 14.350 1.00 94.00 227 ARG A CA 1
ATOM 1786 C C . ARG A 1 227 ? -15.166 -2.854 15.060 1.00 94.00 227 ARG A C 1
ATOM 1788 O O . ARG A 1 227 ? -14.352 -3.653 15.508 1.00 94.00 227 ARG A O 1
ATOM 1795 N N . ILE A 1 228 ? -15.049 -1.538 15.194 1.00 92.94 228 ILE A N 1
ATOM 1796 C CA . ILE A 1 228 ? -13.948 -0.901 15.921 1.00 92.94 228 ILE A CA 1
ATOM 1797 C C . ILE A 1 228 ? -14.442 -0.528 17.321 1.00 92.94 228 ILE A C 1
ATOM 1799 O O . ILE A 1 228 ? -15.405 0.226 17.479 1.00 92.94 228 ILE A O 1
ATOM 1803 N N . ILE A 1 229 ? -13.797 -1.097 18.332 1.00 92.19 229 ILE A N 1
ATOM 1804 C CA . ILE A 1 229 ? -14.114 -0.927 19.746 1.00 92.19 229 ILE A CA 1
ATOM 1805 C C . ILE A 1 229 ? -12.916 -0.271 20.422 1.00 92.19 229 ILE A C 1
ATOM 1807 O O . ILE A 1 229 ? -11.772 -0.662 20.212 1.00 92.19 229 ILE A O 1
ATOM 1811 N N . VAL A 1 230 ? -13.192 0.736 21.234 1.00 91.31 230 VAL A N 1
ATOM 1812 C CA . VAL A 1 230 ? -12.215 1.580 21.904 1.00 91.31 230 VAL A CA 1
ATOM 1813 C C . VAL A 1 230 ? -12.240 1.311 23.407 1.00 91.31 230 VAL A C 1
ATOM 1815 O O . VAL A 1 230 ? -13.303 1.250 24.030 1.00 91.31 230 VAL A O 1
ATOM 1818 N N . CYS A 1 231 ? -11.054 1.180 23.998 1.00 89.44 231 CYS A N 1
ATOM 1819 C CA . CYS A 1 231 ? -10.882 1.074 25.441 1.00 89.44 231 CYS A CA 1
ATOM 1820 C C . CYS A 1 231 ? -11.172 2.420 26.126 1.00 89.44 231 CYS A C 1
ATOM 1822 O O . CYS A 1 231 ? -10.399 3.372 26.001 1.00 89.44 231 CYS A O 1
ATOM 1824 N N . GLY A 1 232 ? -12.269 2.490 26.884 1.00 87.81 232 GLY A N 1
ATOM 1825 C CA . GLY A 1 232 ? -12.702 3.701 27.584 1.00 87.81 232 GLY A CA 1
ATOM 1826 C C . GLY A 1 232 ? -11.730 4.154 28.669 1.00 87.81 232 GLY A C 1
ATOM 1827 O O . GLY A 1 232 ? -11.462 5.344 28.781 1.00 87.81 232 GLY A O 1
ATOM 1828 N N . GLN A 1 233 ? -11.114 3.220 29.399 1.00 87.94 233 GLN A N 1
ATOM 1829 C CA . GLN A 1 233 ? -10.075 3.558 30.381 1.00 87.94 233 GLN A CA 1
ATOM 1830 C C . GLN A 1 233 ? -8.867 4.222 29.720 1.00 87.94 233 GLN A C 1
ATOM 1832 O O . GLN A 1 233 ? -8.361 5.226 30.214 1.00 87.94 233 GLN A O 1
ATOM 1837 N N . ALA A 1 234 ? -8.426 3.697 28.573 1.00 89.00 234 ALA A N 1
ATOM 1838 C CA . ALA A 1 234 ? -7.329 4.298 27.827 1.00 89.00 234 ALA A CA 1
ATOM 1839 C C . ALA A 1 234 ? -7.690 5.706 27.330 1.00 89.00 234 ALA A C 1
ATOM 1841 O O . ALA A 1 234 ? -6.848 6.597 27.400 1.00 89.00 234 ALA A O 1
ATOM 1842 N N . MET A 1 235 ? -8.936 5.939 26.899 1.00 91.00 235 MET A N 1
ATOM 1843 C CA . MET A 1 235 ? -9.400 7.294 26.578 1.00 91.00 235 MET A CA 1
ATOM 1844 C C . MET A 1 235 ? -9.314 8.225 27.790 1.00 91.00 235 MET A C 1
ATOM 1846 O O . MET A 1 235 ? -8.771 9.320 27.666 1.00 91.00 235 MET A O 1
ATOM 1850 N N . THR A 1 236 ? -9.762 7.772 28.966 1.00 90.38 236 THR A N 1
ATOM 1851 C CA . THR A 1 236 ? -9.669 8.548 30.212 1.00 90.38 236 THR A CA 1
ATOM 1852 C C . THR A 1 236 ? -8.222 8.903 30.552 1.00 90.38 236 THR A C 1
ATOM 1854 O O . THR A 1 236 ? -7.928 10.071 30.792 1.00 90.38 236 THR A O 1
ATOM 1857 N N . PHE A 1 237 ? -7.295 7.940 30.511 1.00 89.44 237 PHE A N 1
ATOM 1858 C CA . PHE A 1 237 ? -5.877 8.198 30.796 1.00 89.44 237 PHE A CA 1
ATOM 1859 C C . PHE A 1 237 ? -5.215 9.148 29.791 1.00 89.44 237 PHE A C 1
ATOM 1861 O O . PHE A 1 237 ? -4.274 9.856 30.146 1.00 89.44 237 PHE A O 1
ATOM 1868 N N . LEU A 1 238 ? -5.688 9.168 28.543 1.00 89.88 238 LEU A N 1
ATOM 1869 C CA . LEU A 1 238 ? -5.169 10.039 27.487 1.00 89.88 238 LEU A CA 1
ATOM 1870 C C . LEU A 1 238 ? -5.905 11.384 27.385 1.00 89.88 238 LEU A C 1
ATOM 1872 O O . LEU A 1 238 ? -5.533 12.196 26.537 1.00 89.88 238 LEU A O 1
ATOM 1876 N N . GLY A 1 239 ? -6.926 11.622 28.216 1.00 92.19 239 GLY A N 1
ATOM 1877 C CA . GLY A 1 239 ? -7.752 12.830 28.159 1.00 92.19 239 GLY A CA 1
ATOM 1878 C C . GLY A 1 239 ? -8.504 12.979 26.834 1.00 92.19 239 GLY A C 1
ATOM 1879 O O . GLY A 1 239 ? -8.595 14.085 26.308 1.00 92.19 239 GLY A O 1
ATOM 1880 N N . LEU A 1 240 ? -8.971 11.864 26.264 1.00 91.62 240 LEU A N 1
ATOM 1881 C CA . LEU A 1 240 ? -9.718 11.827 25.008 1.00 91.62 240 LEU A CA 1
ATOM 1882 C C . LEU A 1 240 ? -11.209 11.629 25.266 1.00 91.62 240 LEU A C 1
ATOM 1884 O O . LEU A 1 240 ? -11.606 10.805 26.092 1.00 91.62 240 LEU A O 1
ATOM 1888 N N . GLU A 1 241 ? -12.031 12.313 24.479 1.00 90.81 241 GLU A N 1
ATOM 1889 C CA . GLU A 1 241 ? -13.476 12.114 24.431 1.00 90.81 241 GLU A CA 1
ATOM 1890 C C . GLU A 1 241 ? -13.906 11.444 23.126 1.00 90.81 241 GLU A C 1
ATOM 1892 O O . GLU A 1 241 ? -13.193 11.444 22.124 1.00 90.81 241 GLU A O 1
ATOM 1897 N N . MET A 1 242 ? -15.120 10.890 23.098 1.00 86.25 242 MET A N 1
ATOM 1898 C CA . MET A 1 242 ? -15.643 10.256 21.882 1.00 86.25 242 MET A CA 1
ATOM 1899 C C . MET A 1 242 ? -15.770 11.214 20.701 1.00 86.25 242 MET A C 1
ATOM 1901 O O . MET A 1 242 ? -15.554 10.804 19.562 1.00 86.25 242 MET A O 1
ATOM 1905 N N . GLY A 1 243 ? -16.057 12.491 20.969 1.00 89.19 243 GLY A N 1
ATOM 1906 C CA . GLY A 1 243 ? -16.081 13.542 19.952 1.00 89.19 243 GLY A CA 1
ATOM 1907 C C . GLY A 1 243 ? -14.722 13.796 19.293 1.00 89.19 243 GLY A C 1
ATOM 1908 O O . GLY A 1 243 ? -14.673 14.312 18.176 1.00 89.19 243 GLY A O 1
ATOM 1909 N N . ASP A 1 244 ? -13.622 13.400 19.940 1.00 91.19 244 ASP A N 1
ATOM 1910 C CA . ASP A 1 244 ? -12.271 13.581 19.408 1.00 91.19 244 ASP A CA 1
ATOM 1911 C C . ASP A 1 244 ? -11.906 12.544 18.348 1.00 91.19 244 ASP A C 1
ATOM 1913 O O . ASP A 1 244 ? -10.989 12.769 17.553 1.00 91.19 244 ASP A O 1
ATOM 1917 N N . CYS A 1 245 ? -12.611 11.414 18.324 1.00 90.25 245 CYS A N 1
ATOM 1918 C CA . CYS A 1 245 ? -12.373 10.318 17.400 1.00 90.25 245 CYS A CA 1
ATOM 1919 C C . CYS A 1 245 ? -13.273 10.401 16.155 1.00 90.25 245 CYS A C 1
ATOM 1921 O O . CYS A 1 245 ? -14.251 11.143 16.088 1.00 90.25 245 CYS A O 1
ATOM 1923 N N . LEU A 1 246 ? -12.938 9.620 15.131 1.00 84.44 246 LEU A N 1
ATOM 1924 C CA . LEU A 1 246 ? -13.746 9.455 13.927 1.00 84.44 246 LEU A CA 1
ATOM 1925 C C . LEU A 1 246 ? -15.106 8.837 14.293 1.00 84.44 246 LEU A C 1
ATOM 1927 O O . LEU A 1 246 ? -15.189 7.682 14.692 1.00 84.44 246 LEU A O 1
ATOM 1931 N N . LEU A 1 247 ? -16.184 9.602 14.125 1.00 64.31 247 LEU A N 1
ATOM 1932 C CA . LEU A 1 247 ? -17.512 9.317 14.694 1.00 64.31 247 LEU A CA 1
ATOM 1933 C C . LEU A 1 247 ? -18.304 8.154 14.071 1.00 64.31 247 LEU A C 1
ATOM 1935 O O . LEU A 1 247 ? -19.476 7.966 14.389 1.00 64.31 247 LEU A O 1
ATOM 1939 N N . ILE A 1 248 ? -17.726 7.356 13.182 1.00 58.50 248 ILE A N 1
ATOM 1940 C CA . ILE A 1 248 ? -18.496 6.298 12.524 1.00 58.50 248 ILE A CA 1
ATOM 1941 C C . ILE A 1 248 ? -18.449 5.053 13.418 1.00 58.50 248 ILE A C 1
ATOM 1943 O O . ILE A 1 248 ? -17.408 4.428 13.547 1.00 58.50 248 ILE A O 1
ATOM 1947 N N . ASN A 1 249 ? -19.567 4.692 14.052 1.00 61.53 249 ASN A N 1
ATOM 1948 C CA . ASN A 1 249 ? -19.800 3.402 14.727 1.00 61.53 249 ASN A CA 1
ATOM 1949 C C . ASN A 1 249 ? -18.744 2.929 15.757 1.00 61.53 249 ASN A C 1
ATOM 1951 O O . ASN A 1 249 ? -18.637 1.725 16.007 1.00 61.53 249 ASN A O 1
ATOM 1955 N N . LEU A 1 250 ? -17.986 3.841 16.375 1.00 72.12 250 LEU A N 1
ATOM 1956 C CA . LEU A 1 250 ? -17.082 3.501 17.476 1.00 72.12 250 LEU A CA 1
ATOM 1957 C C . LEU A 1 250 ? -17.884 3.106 18.719 1.00 72.12 250 LEU A C 1
ATOM 1959 O O . LEU A 1 250 ? -18.830 3.790 19.111 1.00 72.12 250 LEU A O 1
ATOM 1963 N N . ARG A 1 251 ? -17.487 2.007 19.360 1.00 79.25 251 ARG A N 1
ATOM 1964 C CA . ARG A 1 251 ? -18.054 1.573 20.644 1.00 79.25 251 ARG A CA 1
ATOM 1965 C C . ARG A 1 251 ? -17.009 1.728 21.733 1.00 79.25 251 ARG A C 1
ATOM 1967 O O . ARG A 1 251 ? -15.895 1.258 21.551 1.00 79.25 251 ARG A O 1
ATOM 1974 N N . VAL A 1 252 ? -17.374 2.330 22.857 1.00 75.88 252 VAL A N 1
ATOM 1975 C CA . VAL A 1 252 ? -16.501 2.412 24.036 1.00 75.88 252 VAL A CA 1
ATOM 1976 C C . VAL A 1 252 ? -16.878 1.320 25.012 1.00 75.88 252 VAL A C 1
ATOM 1978 O O . VAL A 1 252 ? -18.064 1.112 25.271 1.00 75.88 252 VAL A O 1
ATOM 1981 N N . ILE A 1 253 ? -15.879 0.649 25.574 1.00 80.19 253 ILE A N 1
ATOM 1982 C CA . ILE A 1 253 ? -16.084 -0.307 26.664 1.00 80.19 253 ILE A CA 1
ATOM 1983 C C . ILE A 1 253 ? -15.264 0.082 27.891 1.00 80.19 253 ILE A C 1
ATOM 1985 O O . ILE A 1 253 ? -14.131 0.544 27.777 1.00 80.19 253 ILE A O 1
ATOM 1989 N N . SER A 1 254 ? -15.867 -0.084 29.070 1.00 68.31 254 SER A N 1
ATOM 1990 C CA . SER A 1 254 ? -15.276 0.327 30.350 1.00 68.31 254 SER A CA 1
ATOM 1991 C C . SER A 1 254 ? -14.195 -0.634 30.846 1.00 68.31 254 SER A C 1
ATOM 1993 O O . SER A 1 254 ? -13.219 -0.189 31.432 1.00 68.31 254 SER A O 1
ATOM 1995 N N . PHE A 1 255 ? -14.362 -1.939 30.626 1.00 59.62 255 PHE A N 1
ATOM 1996 C CA . PHE A 1 255 ? -13.405 -2.964 31.036 1.00 59.62 255 PHE A CA 1
ATOM 1997 C C . PHE A 1 255 ? -13.151 -3.881 29.849 1.00 59.62 255 PHE A C 1
ATOM 1999 O O . PHE A 1 255 ? -14.086 -4.439 29.275 1.00 59.62 255 PHE A O 1
ATOM 2006 N N . MET A 1 256 ? -11.889 -3.987 29.464 1.00 58.97 256 MET A N 1
ATOM 2007 C CA . MET A 1 256 ? -11.419 -4.848 28.392 1.00 58.97 256 MET A CA 1
ATOM 2008 C C . MET A 1 256 ? -10.538 -5.888 29.075 1.00 58.97 256 MET A C 1
ATOM 2010 O O . MET A 1 256 ? -9.517 -5.514 29.648 1.00 58.97 256 MET A O 1
ATOM 2014 N N . MET A 1 257 ? -11.016 -7.132 29.143 1.00 45.59 257 MET A N 1
ATOM 2015 C CA . MET A 1 257 ? -10.250 -8.268 29.668 1.00 45.59 257 MET A CA 1
ATOM 2016 C C . MET A 1 257 ? -9.503 -8.947 28.534 1.00 45.59 257 MET A C 1
ATOM 2018 O O . MET A 1 257 ? -10.121 -9.076 27.450 1.00 45.59 257 MET A O 1
#

Solvent-accessible surface area (backbone atoms only — not comparable to full-atom values): 14212 Å² total; per-residue (Å²): 103,72,66,59,20,46,52,54,10,53,57,46,22,73,79,40,78,87,38,32,69,61,46,24,44,53,47,39,49,60,57,56,71,71,45,53,69,71,54,44,29,58,54,22,66,68,50,70,63,60,40,53,48,25,40,51,53,34,50,56,50,54,50,49,50,67,71,68,60,65,97,70,72,53,71,69,54,48,51,52,48,50,55,24,46,46,34,30,56,53,45,54,65,44,46,73,69,45,40,80,72,32,66,41,71,82,31,31,70,42,52,77,70,48,70,95,46,84,69,16,40,37,70,68,80,80,88,76,87,77,75,61,62,44,86,53,73,45,78,46,78,45,79,34,49,73,38,54,52,94,94,38,56,68,46,62,66,78,46,58,51,62,59,63,29,47,54,39,20,52,55,15,47,41,41,70,47,54,24,50,70,95,34,56,46,42,40,37,39,32,29,62,46,24,49,65,62,42,28,24,45,70,56,25,23,74,74,58,74,41,69,44,74,37,54,65,58,54,51,49,42,44,74,76,58,40,42,46,33,36,40,38,54,44,29,59,78,67,75,51,54,74,85,45,30,53,81,76,78,66,41,74,38,78,77,86,131